Protein AF-A0A8T3U6Z7-F1 (afdb_monomer)

Secondary structure (DSSP, 8-state):
-HHHHHHHHHHHHHHHHHHHHHHHHHHHHHHHHHHHHHHHHHTTHHHHS------TT--HHHHHHHHHHS--EEEEHHHHHHHHHHHTTSS--EEEE-TT--EEEEE-HHHHHHHHHHHTS-HHHHTT--HHHHHHHHHHS-TTSTT--TT-GGGS-SSHHHHHHHHHHHHHHHHHT-EEEETTEEEE-S-GGGTTTGGGS-TT-EEEE---PPPTTS----S-TTTT-

Radius of gyration: 25.6 Å; Cα contacts (8 Å, |Δi|>4): 236; chains: 1; bounding box: 75×53×63 Å

Solvent-accessible surface area (backbone atoms only — not comparable to full-atom values): 13242 Å² total; per-residue (Å²): 120,66,66,65,53,54,50,50,50,53,52,50,50,52,51,51,55,47,53,52,52,54,50,52,49,53,50,50,52,50,51,50,51,53,49,50,53,50,48,38,50,72,75,44,44,54,69,74,66,57,64,86,78,78,58,95,84,61,54,69,70,57,52,52,50,52,42,66,66,48,54,78,40,81,41,40,51,73,64,47,53,62,52,60,69,37,41,72,79,40,102,48,72,49,78,42,60,50,99,85,67,46,81,48,45,78,46,40,78,66,62,36,39,50,42,19,53,62,64,70,52,55,78,81,54,61,80,68,55,52,75,65,55,48,48,49,43,63,57,30,55,34,85,78,38,39,51,35,48,67,45,24,38,32,56,65,47,90,48,71,69,55,22,45,51,37,41,48,48,51,46,55,27,38,58,67,25,42,64,50,69,36,84,88,38,75,42,59,15,64,45,53,70,36,46,8,40,65,38,74,53,60,72,84,42,74,42,76,45,76,73,76,82,80,43,95,83,80,48,87,62,76,92,54,100,61,85,83,115

Mean predicted aligned error: 15.1 Å

Sequence (229 aa):
MDQNITDAMNILFGIMVFIIAVSLTMYLFTTLSNTSNSIFETIGMAKYTQNVSLNADDNEDKIDDAIKRFDNRTVTKSTIIPMLHRYYKENFTVKIYDKNKNLKQVFDLGLEGEVSRISGLLPSALNKLTEYEKAVKNTFGKSGDDLYLFTAPWRAAGLKVEKDEFTKQRVEMYINGFKSAINGIEVDYTDPNKGGWFSKLPENTKFIETVVKYQASGDVRLNTEEEYR

pLDDT: mean 75.03, std 17.05, range [33.44, 92.75]

Nearest PDB structures (foldseek):
  1egw-assembly1_B  TM=3.210E-01  e=6.704E+00  Homo sapiens

Structure (mmCIF, N/CA/C/O backbone):
data_AF-A0A8T3U6Z7-F1
#
_entry.id   AF-A0A8T3U6Z7-F1
#
loop_
_atom_site.group_PDB
_atom_site.id
_atom_site.type_symbol
_atom_site.label_atom_id
_atom_site.label_alt_id
_atom_site.label_comp_id
_atom_site.label_asym_id
_atom_site.label_entity_id
_atom_site.label_seq_id
_atom_site.pdbx_PDB_ins_code
_atom_site.Cartn_x
_atom_site.Cartn_y
_atom_site.Cartn_z
_atom_site.occupancy
_atom_site.B_iso_or_equiv
_atom_site.auth_seq_id
_atom_site.auth_comp_id
_atom_site.auth_asym_id
_atom_site.auth_atom_id
_atom_site.pdbx_PDB_model_num
ATOM 1 N N . MET A 1 1 ? 52.847 35.502 -40.025 1.00 54.81 1 MET A N 1
ATOM 2 C CA . MET A 1 1 ? 51.472 35.137 -40.438 1.00 54.81 1 MET A CA 1
ATOM 3 C C . MET A 1 1 ? 51.187 33.645 -40.250 1.00 54.81 1 MET A C 1
ATOM 5 O O . MET A 1 1 ? 50.030 33.313 -40.046 1.00 54.81 1 MET A O 1
ATOM 9 N N . ASP A 1 2 ? 52.201 32.772 -40.219 1.00 56.75 2 ASP A N 1
ATOM 10 C CA . ASP A 1 2 ? 52.017 31.305 -40.187 1.00 56.75 2 ASP A CA 1
ATOM 11 C C . ASP A 1 2 ? 51.576 30.713 -38.837 1.00 56.75 2 ASP A C 1
ATOM 13 O O . ASP A 1 2 ? 50.936 29.661 -38.792 1.00 56.75 2 ASP A O 1
ATOM 17 N N . GLN A 1 3 ? 51.861 31.402 -37.729 1.00 57.62 3 GLN A N 1
ATOM 18 C CA . GLN A 1 3 ? 51.510 30.937 -36.381 1.00 57.62 3 GLN A CA 1
ATOM 19 C C . GLN A 1 3 ? 49.986 30.933 -36.161 1.00 57.62 3 GLN A C 1
ATOM 21 O O . GLN A 1 3 ? 49.428 29.943 -35.705 1.00 57.62 3 GLN A O 1
ATOM 26 N N . ASN A 1 4 ? 49.292 31.969 -36.649 1.00 66.88 4 ASN A N 1
ATOM 27 C CA . ASN A 1 4 ? 47.830 32.064 -36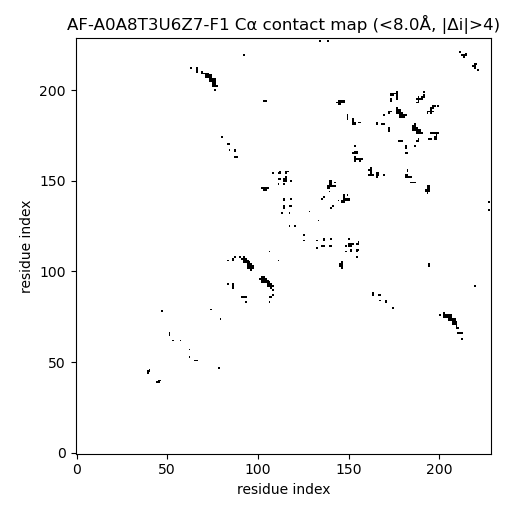.581 1.00 66.88 4 ASN A CA 1
ATOM 28 C C . ASN A 1 4 ? 47.121 31.020 -37.460 1.00 66.88 4 ASN A C 1
ATOM 30 O O . ASN A 1 4 ? 46.020 30.591 -37.128 1.00 66.88 4 ASN A O 1
ATOM 34 N N . ILE A 1 5 ? 47.733 30.613 -38.578 1.00 70.06 5 ILE A N 1
ATOM 35 C CA . ILE A 1 5 ? 47.177 29.584 -39.472 1.00 70.06 5 ILE A CA 1
ATOM 36 C C . ILE A 1 5 ? 47.338 28.200 -38.836 1.00 70.06 5 ILE A C 1
ATOM 38 O O . ILE A 1 5 ? 46.395 27.413 -38.831 1.00 70.06 5 ILE A O 1
ATOM 42 N N . THR A 1 6 ? 48.500 27.927 -38.241 1.00 72.56 6 THR A N 1
ATOM 43 C CA . THR A 1 6 ? 48.777 26.654 -37.559 1.00 72.56 6 THR A CA 1
ATOM 44 C C . THR A 1 6 ? 47.904 26.485 -36.310 1.00 72.56 6 THR A C 1
ATOM 46 O O . THR A 1 6 ? 47.321 25.420 -36.105 1.00 72.56 6 THR A O 1
ATOM 49 N N . ASP A 1 7 ? 47.718 27.547 -35.522 1.00 71.06 7 ASP A N 1
ATOM 50 C CA . ASP A 1 7 ? 46.827 27.530 -34.356 1.00 71.06 7 ASP A CA 1
ATOM 51 C C . ASP A 1 7 ? 45.354 27.379 -34.761 1.00 71.06 7 ASP A C 1
ATOM 53 O O . ASP A 1 7 ? 44.625 26.582 -34.165 1.00 71.06 7 ASP A O 1
ATOM 57 N N . ALA A 1 8 ? 44.918 28.054 -35.831 1.00 75.75 8 ALA A N 1
ATOM 58 C CA . ALA A 1 8 ? 43.576 27.872 -36.381 1.00 75.75 8 ALA A CA 1
ATOM 59 C C . ALA A 1 8 ? 43.340 26.436 -36.884 1.00 75.75 8 ALA A C 1
ATOM 61 O O . ALA A 1 8 ? 42.261 25.884 -36.669 1.00 75.75 8 ALA A O 1
ATOM 62 N N . MET A 1 9 ? 44.343 25.800 -37.499 1.00 75.31 9 MET A N 1
ATOM 63 C CA . MET A 1 9 ? 44.265 24.399 -37.930 1.00 75.31 9 MET A CA 1
ATOM 64 C C . MET A 1 9 ? 44.173 23.424 -36.749 1.00 75.31 9 MET A C 1
ATOM 66 O O . MET A 1 9 ? 43.388 22.477 -36.808 1.00 75.31 9 MET A O 1
ATOM 70 N N . ASN A 1 10 ? 44.906 23.669 -35.660 1.00 79.94 10 ASN A N 1
ATOM 71 C CA . ASN A 1 10 ? 44.841 22.841 -34.451 1.00 79.94 10 ASN A CA 1
ATOM 72 C C . ASN A 1 10 ? 43.485 22.963 -33.739 1.00 79.94 10 ASN A C 1
ATOM 74 O O . ASN A 1 10 ? 42.917 21.957 -33.307 1.00 79.94 10 ASN A O 1
ATOM 78 N N . ILE A 1 11 ? 42.927 24.175 -33.671 1.00 81.38 11 ILE A N 1
ATOM 79 C CA . ILE A 1 11 ? 41.584 24.413 -33.124 1.00 81.38 11 ILE A CA 1
ATOM 80 C C . ILE A 1 11 ? 40.521 23.742 -34.004 1.00 81.38 11 ILE A C 1
ATOM 82 O O . ILE A 1 11 ? 39.637 23.060 -33.485 1.00 81.38 11 ILE A O 1
ATOM 86 N N . LEU A 1 12 ? 40.624 23.867 -35.332 1.00 80.94 12 LEU A N 1
ATOM 87 C CA . LEU A 1 12 ? 39.700 23.235 -36.277 1.00 80.94 12 LEU A CA 1
ATOM 88 C C . LEU A 1 12 ? 39.727 21.704 -36.170 1.00 80.94 12 LEU A C 1
ATOM 90 O O . LEU A 1 12 ? 38.673 21.066 -36.162 1.00 80.94 12 LEU A O 1
ATOM 94 N N . PHE A 1 13 ? 40.917 21.113 -36.045 1.00 83.31 13 PHE A N 1
ATOM 95 C CA . PHE A 1 13 ? 41.071 19.678 -35.825 1.00 83.31 13 PHE A CA 1
ATOM 96 C C . PHE A 1 13 ? 40.424 19.240 -34.504 1.00 83.31 13 PHE A C 1
ATOM 98 O O . PHE A 1 13 ? 39.662 18.273 -34.487 1.00 83.31 13 PHE A O 1
ATOM 105 N N . GLY A 1 14 ? 40.640 19.991 -33.420 1.00 81.94 14 GLY A N 1
ATOM 106 C CA . GLY A 1 14 ? 39.993 19.743 -32.129 1.00 81.94 14 GLY A CA 1
ATOM 107 C C . GLY A 1 14 ? 38.464 19.787 -32.207 1.00 81.94 14 GLY A C 1
ATOM 108 O O . GLY A 1 14 ? 37.795 18.905 -31.668 1.00 81.94 14 GLY A O 1
ATOM 109 N N . ILE A 1 15 ? 37.904 20.754 -32.940 1.00 85.12 15 ILE A N 1
ATOM 110 C CA . ILE A 1 15 ? 36.454 20.870 -33.158 1.00 85.12 15 ILE A CA 1
ATOM 111 C C . ILE A 1 15 ? 35.921 19.683 -33.972 1.00 85.12 15 ILE A C 1
ATOM 113 O O . ILE A 1 15 ? 34.884 19.125 -33.618 1.00 85.12 15 ILE A O 1
ATOM 117 N N . MET A 1 16 ? 36.624 19.243 -35.021 1.00 83.25 16 MET A N 1
ATOM 118 C CA . MET A 1 16 ? 36.194 18.078 -35.805 1.00 83.25 16 MET A CA 1
ATOM 119 C C . MET A 1 16 ? 36.212 16.785 -34.989 1.00 83.25 16 MET A C 1
ATOM 121 O O . MET A 1 16 ? 35.243 16.026 -35.027 1.00 83.25 16 MET A O 1
ATOM 125 N N . VAL A 1 17 ? 37.266 16.549 -34.204 1.00 84.50 17 VAL A N 1
ATOM 126 C CA . VAL A 1 17 ? 37.344 15.383 -33.309 1.00 84.50 17 VAL A CA 1
ATOM 127 C C . VAL A 1 17 ? 36.228 15.428 -32.264 1.00 84.50 17 VAL A C 1
ATOM 129 O O . VAL A 1 17 ? 35.591 14.408 -32.002 1.00 84.50 17 VAL A O 1
ATOM 132 N N . PHE A 1 18 ? 35.929 16.611 -31.723 1.00 85.19 18 PHE A N 1
ATOM 133 C CA . PHE A 1 18 ? 34.827 16.799 -30.783 1.00 85.19 18 PHE A CA 1
ATOM 134 C C . PHE A 1 18 ? 33.465 16.477 -31.413 1.00 85.19 18 PHE A C 1
ATOM 136 O O . PHE A 1 18 ? 32.688 15.722 -30.832 1.00 85.19 18 PHE A O 1
ATOM 143 N N . ILE A 1 19 ? 33.186 16.970 -32.623 1.00 87.75 19 ILE A N 1
ATOM 144 C CA . ILE A 1 19 ? 31.926 16.692 -33.334 1.00 87.75 19 ILE A CA 1
ATOM 145 C C . ILE A 1 19 ? 31.771 15.192 -33.609 1.00 87.75 19 ILE A C 1
ATOM 147 O O . ILE A 1 19 ? 30.689 14.641 -33.400 1.00 87.75 19 ILE A O 1
ATOM 151 N N . ILE A 1 20 ? 32.843 14.513 -34.028 1.00 86.88 20 ILE A N 1
ATOM 152 C CA . ILE A 1 20 ? 32.829 13.064 -34.271 1.00 86.88 20 ILE A CA 1
ATOM 153 C C . ILE A 1 20 ? 32.553 12.304 -32.968 1.00 86.88 20 ILE A C 1
ATOM 155 O O . ILE A 1 20 ? 31.707 11.411 -32.948 1.00 86.88 20 ILE A O 1
ATOM 159 N N . ALA A 1 21 ? 33.204 12.684 -31.866 1.00 81.50 21 ALA A N 1
ATOM 160 C CA . ALA A 1 21 ? 33.005 12.053 -30.563 1.00 81.50 21 ALA A CA 1
ATOM 161 C C . ALA A 1 21 ? 31.577 12.252 -30.023 1.00 81.50 21 ALA A C 1
ATOM 163 O O . ALA A 1 21 ? 30.956 11.297 -29.549 1.00 81.50 21 ALA A O 1
ATOM 164 N N . VAL A 1 22 ? 31.023 13.464 -30.139 1.00 84.81 22 VAL A N 1
ATOM 165 C CA . VAL A 1 22 ? 29.638 13.762 -29.738 1.00 84.81 22 VAL A CA 1
ATOM 166 C C . VAL A 1 22 ? 28.648 12.979 -30.598 1.00 84.81 22 VAL A C 1
ATOM 168 O O . VAL A 1 22 ? 27.720 12.375 -30.063 1.00 84.81 22 VAL A O 1
ATOM 171 N N . SER A 1 23 ? 28.882 12.908 -31.909 1.00 87.69 23 SER A N 1
ATOM 172 C CA . SER A 1 23 ? 28.027 12.161 -32.840 1.00 87.69 23 SER A CA 1
ATOM 173 C C . SER A 1 23 ? 28.038 10.661 -32.541 1.00 87.69 23 SER A C 1
ATOM 175 O O . SER A 1 23 ? 26.981 10.034 -32.482 1.00 87.69 23 SER A O 1
ATOM 177 N N . LEU A 1 24 ? 29.216 10.085 -32.276 1.00 78.88 24 LEU A N 1
ATOM 178 C CA . LEU A 1 24 ? 29.350 8.679 -31.892 1.00 78.88 24 LEU A CA 1
ATOM 179 C C . LEU A 1 24 ? 28.659 8.396 -30.552 1.00 78.88 24 LEU A C 1
ATOM 181 O O . LEU A 1 24 ? 27.983 7.381 -30.407 1.00 78.88 24 LEU A O 1
ATOM 185 N N . THR A 1 25 ? 28.774 9.314 -29.592 1.00 81.38 25 THR A N 1
ATOM 186 C CA . THR A 1 25 ? 28.117 9.190 -28.284 1.00 81.38 25 THR A CA 1
ATOM 187 C C . THR A 1 25 ? 26.597 9.238 -28.419 1.00 81.38 25 THR A C 1
ATOM 189 O O . THR A 1 25 ? 25.908 8.397 -27.845 1.00 81.38 25 THR A O 1
ATOM 192 N N . MET A 1 26 ? 26.057 10.154 -29.231 1.00 79.38 26 MET A N 1
ATOM 193 C CA . MET A 1 26 ? 24.619 10.214 -29.516 1.00 79.38 26 MET A CA 1
ATOM 194 C C . MET A 1 26 ? 24.122 8.966 -30.253 1.00 79.38 26 MET A C 1
ATOM 196 O O . MET A 1 26 ? 23.048 8.453 -29.932 1.00 79.38 26 MET A O 1
ATOM 200 N N . TYR A 1 27 ? 24.904 8.434 -31.194 1.00 85.38 27 TYR A N 1
ATOM 201 C CA . TYR A 1 27 ? 24.581 7.187 -31.888 1.00 85.38 27 TYR A CA 1
ATOM 202 C C . TYR A 1 27 ? 24.539 5.989 -30.928 1.00 85.38 27 TYR A C 1
ATOM 204 O O . TYR A 1 27 ? 23.579 5.213 -30.945 1.00 85.38 27 TYR A O 1
ATOM 212 N N . LEU A 1 28 ? 25.538 5.860 -30.051 1.00 75.81 28 LEU A N 1
ATOM 213 C CA . LEU A 1 28 ? 25.576 4.817 -29.025 1.00 75.81 28 LEU A CA 1
ATOM 214 C C . LEU A 1 28 ? 24.416 4.962 -28.037 1.00 75.81 28 LEU A C 1
ATOM 216 O O . LEU A 1 28 ? 23.776 3.966 -27.717 1.00 75.81 28 LEU A O 1
ATOM 220 N N . PHE A 1 29 ? 24.091 6.184 -27.612 1.00 74.62 29 PHE A N 1
ATOM 221 C CA . PHE A 1 29 ? 22.956 6.448 -26.727 1.00 74.62 29 PHE A CA 1
ATOM 222 C C . PHE A 1 29 ? 21.620 6.075 -27.381 1.00 74.62 29 PHE A C 1
ATOM 224 O O . PHE A 1 29 ? 20.786 5.420 -26.761 1.00 74.62 29 PHE A O 1
ATOM 231 N N . THR A 1 30 ? 21.441 6.417 -28.659 1.00 76.06 30 THR A N 1
ATOM 232 C CA . THR A 1 30 ? 20.240 6.068 -29.435 1.00 76.06 30 THR A CA 1
ATOM 233 C C . THR A 1 30 ? 20.122 4.555 -29.613 1.00 76.06 30 THR A C 1
ATOM 235 O O . THR A 1 30 ? 19.061 3.980 -29.388 1.00 76.06 30 THR A O 1
ATOM 238 N N . THR A 1 31 ? 21.225 3.883 -29.950 1.00 76.56 31 THR A N 1
ATOM 239 C CA . THR A 1 31 ? 21.264 2.422 -30.114 1.00 76.56 31 THR A CA 1
ATOM 240 C C . THR A 1 31 ? 20.992 1.707 -28.793 1.00 76.56 31 THR A C 1
ATOM 242 O O . THR A 1 31 ? 20.222 0.748 -28.759 1.00 76.56 31 THR A O 1
ATOM 245 N N . LEU A 1 32 ? 21.565 2.194 -27.690 1.00 66.81 32 LEU A N 1
ATOM 246 C CA . LEU A 1 32 ? 21.322 1.676 -26.346 1.00 66.81 32 LEU A CA 1
ATOM 247 C C . LEU A 1 32 ? 19.864 1.885 -25.927 1.00 66.81 32 LEU A C 1
ATOM 249 O O . LEU A 1 32 ? 19.251 0.964 -25.400 1.00 66.81 32 LEU A O 1
ATOM 253 N N . SER A 1 33 ? 19.291 3.058 -26.200 1.00 70.19 33 SER A N 1
ATOM 254 C CA . SER A 1 33 ? 17.884 3.353 -25.916 1.00 70.19 33 SER A CA 1
ATOM 255 C C . SER A 1 33 ? 16.947 2.444 -26.714 1.00 70.19 33 SER A C 1
ATOM 257 O O . SER A 1 33 ? 16.056 1.828 -26.134 1.00 70.19 33 SER A O 1
ATOM 259 N N . ASN A 1 34 ? 17.201 2.260 -28.011 1.00 71.69 34 ASN A N 1
ATOM 260 C CA . ASN A 1 34 ? 16.408 1.375 -28.864 1.00 71.69 34 ASN A CA 1
ATOM 261 C C . ASN A 1 34 ? 16.535 -0.097 -28.451 1.00 71.69 34 ASN A C 1
ATOM 263 O O . ASN A 1 34 ? 15.540 -0.815 -28.408 1.00 71.69 34 ASN A O 1
ATOM 267 N N . THR A 1 35 ? 17.743 -0.541 -28.097 1.00 69.06 35 THR A N 1
ATOM 268 C CA . THR A 1 35 ? 17.986 -1.907 -27.609 1.00 69.06 35 THR A CA 1
ATOM 269 C C . THR A 1 35 ? 17.326 -2.127 -26.253 1.00 69.06 35 THR A C 1
ATOM 271 O O . THR A 1 35 ? 16.693 -3.154 -26.045 1.00 69.06 35 THR A O 1
ATOM 274 N N . SER A 1 36 ? 17.407 -1.147 -25.350 1.00 55.50 36 SER A N 1
ATOM 275 C CA . SER A 1 36 ? 16.700 -1.152 -24.069 1.00 55.50 36 SER A CA 1
ATOM 276 C C . SER A 1 36 ? 15.195 -1.310 -24.292 1.00 55.50 36 SER A C 1
ATOM 278 O O . SER A 1 36 ? 14.596 -2.244 -23.765 1.00 55.50 36 SER A O 1
ATOM 280 N N . ASN A 1 37 ? 14.595 -0.482 -25.153 1.00 57.88 37 ASN A N 1
ATOM 281 C CA . ASN A 1 37 ? 13.170 -0.555 -25.483 1.00 57.88 37 ASN A CA 1
ATOM 282 C C . ASN A 1 37 ? 12.786 -1.906 -26.108 1.00 57.88 37 ASN A C 1
ATOM 284 O O . ASN A 1 37 ? 11.797 -2.507 -25.701 1.00 57.88 37 ASN A O 1
ATOM 288 N N . SER A 1 38 ? 13.604 -2.436 -27.021 1.00 59.31 38 SER A N 1
ATOM 289 C CA . SER A 1 38 ? 13.387 -3.752 -27.633 1.00 59.31 38 SER A CA 1
ATOM 290 C C . SER A 1 38 ? 13.498 -4.898 -26.622 1.00 59.31 38 SER A C 1
ATOM 292 O O . SER A 1 38 ? 12.710 -5.842 -26.667 1.00 59.31 38 SER A O 1
ATOM 294 N N . ILE A 1 39 ? 14.424 -4.816 -25.663 1.00 55.66 39 ILE A N 1
ATOM 295 C CA . ILE A 1 39 ? 14.535 -5.773 -24.557 1.00 55.66 39 ILE A CA 1
ATOM 296 C C . ILE A 1 39 ? 13.299 -5.675 -23.649 1.00 55.66 39 ILE A C 1
ATOM 298 O O . ILE A 1 39 ? 12.744 -6.706 -23.273 1.00 55.66 39 ILE A O 1
ATOM 302 N N . PHE A 1 40 ? 12.805 -4.469 -23.350 1.00 52.56 40 PHE A N 1
ATOM 303 C CA . PHE A 1 40 ? 11.552 -4.275 -22.610 1.00 52.56 40 PHE A CA 1
ATOM 304 C C . PHE A 1 40 ? 10.330 -4.853 -23.348 1.00 52.56 40 PHE A C 1
ATOM 306 O O . PHE A 1 40 ? 9.458 -5.457 -22.718 1.00 52.56 40 PHE A O 1
ATOM 313 N N . GLU A 1 41 ? 10.269 -4.735 -24.672 1.00 53.97 41 GLU A N 1
ATOM 314 C CA . GLU A 1 41 ? 9.225 -5.362 -25.490 1.00 53.97 41 GLU A CA 1
ATOM 315 C C . GLU A 1 41 ? 9.360 -6.894 -25.524 1.00 53.97 41 GLU A C 1
ATOM 317 O O . GLU A 1 41 ? 8.378 -7.606 -25.313 1.00 53.97 41 GLU A O 1
ATOM 322 N N . THR A 1 42 ? 10.580 -7.415 -25.694 1.00 51.91 42 THR A N 1
ATOM 323 C CA . THR A 1 42 ? 10.869 -8.857 -25.834 1.00 51.91 42 THR A CA 1
ATOM 324 C C . THR A 1 42 ? 10.709 -9.627 -24.518 1.00 51.91 42 THR A C 1
ATOM 326 O O . THR A 1 42 ? 10.229 -10.757 -24.520 1.00 51.91 42 THR A O 1
ATOM 329 N N . ILE A 1 43 ? 11.042 -9.018 -23.372 1.00 48.81 43 ILE A N 1
ATOM 330 C CA . ILE A 1 43 ? 10.818 -9.590 -22.027 1.00 48.81 43 ILE A CA 1
ATOM 331 C C . ILE A 1 43 ? 9.321 -9.528 -21.636 1.00 48.81 43 ILE A C 1
ATOM 333 O O . ILE A 1 43 ? 8.911 -10.020 -20.585 1.00 48.81 43 ILE A O 1
ATOM 337 N N . GLY A 1 44 ? 8.460 -8.953 -22.483 1.00 40.69 44 GLY A N 1
ATOM 338 C CA . GLY A 1 44 ? 7.022 -8.840 -22.235 1.00 40.69 44 GLY A CA 1
ATOM 339 C C . GLY A 1 44 ? 6.650 -7.751 -21.225 1.00 40.69 44 GLY A C 1
ATOM 340 O O . GLY A 1 44 ? 5.468 -7.588 -20.926 1.00 40.69 44 GLY A O 1
ATOM 341 N N . MET A 1 45 ? 7.620 -6.963 -20.738 1.00 42.94 45 MET A N 1
ATOM 342 C CA . MET A 1 45 ? 7.402 -5.811 -19.846 1.00 42.94 45 MET A CA 1
ATOM 343 C C . MET A 1 45 ? 6.457 -4.778 -20.462 1.00 42.94 45 MET A C 1
ATOM 345 O O . MET A 1 45 ? 5.659 -4.213 -19.725 1.00 42.94 45 MET A O 1
ATOM 349 N N . ALA A 1 46 ? 6.444 -4.607 -21.789 1.00 43.31 46 ALA A N 1
ATOM 350 C CA . ALA A 1 46 ? 5.494 -3.722 -22.479 1.00 43.31 46 ALA A CA 1
ATOM 351 C C . ALA A 1 46 ? 4.013 -4.081 -22.228 1.00 43.31 46 ALA A C 1
ATOM 353 O O . ALA A 1 46 ? 3.152 -3.205 -22.201 1.00 43.31 46 ALA A O 1
ATOM 354 N N . LYS A 1 47 ? 3.702 -5.363 -21.982 1.00 43.22 47 LYS A N 1
ATOM 355 C CA . LYS A 1 47 ? 2.349 -5.807 -21.607 1.00 43.22 47 LYS A CA 1
ATOM 356 C C . LYS A 1 47 ? 2.067 -5.580 -20.117 1.00 43.22 47 LYS A C 1
ATOM 358 O O . LYS A 1 47 ? 0.924 -5.369 -19.726 1.00 43.22 47 LYS A O 1
ATOM 363 N N . TYR A 1 48 ? 3.103 -5.598 -19.279 1.00 38.91 48 TYR A N 1
ATOM 364 C CA . TYR A 1 48 ? 3.011 -5.365 -17.833 1.00 38.91 48 TYR A CA 1
ATOM 365 C C . TYR A 1 48 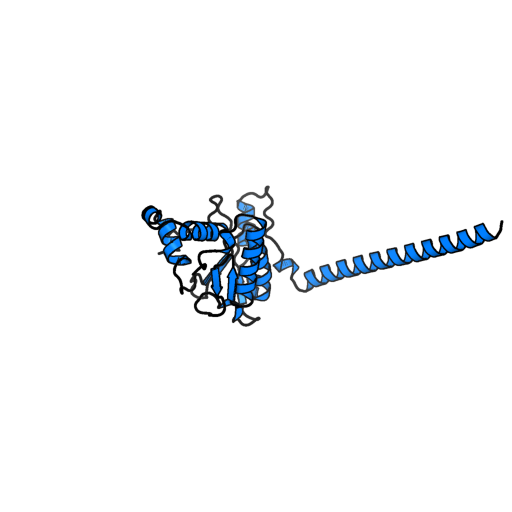? 3.000 -3.874 -17.459 1.00 38.91 48 TYR A C 1
ATOM 367 O O . TYR A 1 48 ? 2.482 -3.518 -16.405 1.00 38.91 48 TYR A O 1
ATOM 375 N N . THR A 1 49 ? 3.507 -3.001 -18.334 1.00 39.50 49 THR A N 1
ATOM 376 C CA . THR A 1 49 ? 3.414 -1.535 -18.235 1.00 39.50 49 THR A CA 1
ATOM 377 C C . THR A 1 49 ? 2.272 -0.947 -19.057 1.00 39.50 49 THR A C 1
ATOM 379 O O . THR A 1 49 ? 2.098 0.272 -19.046 1.00 39.50 49 THR A O 1
ATOM 382 N N . GLN A 1 50 ? 1.486 -1.782 -19.753 1.00 40.47 50 GLN A N 1
ATOM 383 C CA . GLN A 1 50 ? 0.267 -1.347 -20.424 1.00 40.47 50 GLN A CA 1
ATOM 384 C C . GLN A 1 50 ? -0.705 -0.822 -19.369 1.00 40.47 50 GLN A C 1
ATOM 386 O O . GLN A 1 50 ? -1.446 -1.562 -18.724 1.00 40.47 50 GLN A O 1
ATOM 391 N N . ASN A 1 51 ? -0.665 0.490 -19.189 1.00 40.50 51 ASN A N 1
ATOM 392 C CA . ASN A 1 51 ? -1.734 1.224 -18.557 1.00 40.50 51 ASN A CA 1
ATOM 393 C C . ASN A 1 51 ? -2.980 0.958 -19.387 1.00 40.50 51 ASN A C 1
ATOM 395 O O . ASN A 1 51 ? -2.927 1.046 -20.615 1.00 40.50 51 ASN A O 1
ATOM 399 N N . VAL A 1 52 ? -4.098 0.657 -18.733 1.00 45.34 52 VAL A N 1
ATOM 400 C CA . VAL A 1 52 ? -5.391 0.886 -19.370 1.00 45.34 52 VAL A CA 1
ATOM 401 C C . VAL A 1 52 ? -5.443 2.392 -19.620 1.00 45.34 52 VAL A C 1
ATOM 403 O O . VAL A 1 52 ? -5.702 3.176 -18.710 1.00 45.34 52 VAL A O 1
ATOM 406 N N . SER A 1 53 ? -5.058 2.818 -20.822 1.00 39.25 53 SER A N 1
ATOM 407 C CA . SER A 1 53 ? -5.148 4.209 -21.238 1.00 39.25 53 SER A CA 1
ATOM 408 C C . SER A 1 53 ? -6.625 4.512 -21.434 1.00 39.25 53 SER A C 1
ATOM 410 O O . SER A 1 53 ? -7.198 4.189 -22.472 1.00 39.25 53 SER A O 1
ATOM 412 N N . LEU A 1 54 ? -7.247 5.071 -20.401 1.00 45.25 54 LEU A N 1
ATOM 413 C CA . LEU A 1 54 ? -8.578 5.650 -20.481 1.00 45.25 54 LEU A CA 1
ATOM 414 C C . LEU A 1 54 ? -8.425 6.994 -21.200 1.00 45.25 54 LEU A C 1
ATOM 416 O O . LEU A 1 54 ? -8.045 7.988 -20.582 1.00 45.25 54 LEU A O 1
ATOM 420 N N . ASN A 1 55 ? -8.633 7.022 -22.517 1.00 39.12 55 ASN A N 1
ATOM 421 C CA . ASN A 1 55 ? -8.753 8.294 -23.221 1.00 39.12 55 ASN A CA 1
ATOM 422 C C . ASN A 1 55 ? -10.095 8.924 -22.834 1.00 39.12 55 ASN A C 1
ATOM 424 O O . ASN A 1 55 ? -11.113 8.238 -22.774 1.00 39.12 55 ASN A O 1
ATOM 428 N N . ALA A 1 56 ? -10.099 10.233 -22.579 1.00 45.00 56 ALA A N 1
ATOM 429 C CA . ALA A 1 56 ? -11.277 10.971 -22.113 1.00 45.00 56 ALA A CA 1
ATOM 430 C C . ALA A 1 56 ? -12.461 10.988 -23.111 1.00 45.00 56 ALA A C 1
ATOM 432 O O . ALA A 1 56 ? -13.548 11.420 -22.740 1.00 45.00 56 ALA A O 1
ATOM 433 N N . ASP A 1 57 ? -12.256 10.492 -24.337 1.00 46.69 57 ASP A N 1
ATOM 434 C CA . ASP A 1 57 ? -13.249 10.427 -25.419 1.00 46.69 57 ASP A CA 1
ATOM 435 C C . ASP A 1 57 ? -13.863 9.025 -25.626 1.00 46.69 57 ASP A C 1
ATOM 437 O O . ASP A 1 57 ? -14.680 8.828 -26.532 1.00 46.69 57 ASP A O 1
ATOM 441 N N . ASP A 1 58 ? -13.481 8.019 -24.833 1.00 47.62 58 ASP A N 1
ATOM 442 C CA . ASP A 1 58 ? -14.015 6.666 -24.998 1.00 47.62 58 ASP A CA 1
ATOM 443 C C . ASP A 1 58 ? -15.364 6.500 -24.279 1.00 47.62 58 ASP A C 1
ATOM 445 O O . ASP A 1 58 ? -15.457 6.574 -23.055 1.00 47.62 58 ASP A O 1
ATOM 449 N N . ASN A 1 59 ? -16.421 6.241 -25.065 1.00 54.69 59 ASN A N 1
ATOM 450 C CA . ASN A 1 59 ? -17.742 5.836 -24.571 1.00 54.69 59 ASN A CA 1
ATOM 451 C C . ASN A 1 59 ? -17.617 4.740 -23.498 1.00 54.69 59 ASN A C 1
ATOM 453 O O . ASN A 1 59 ? -16.822 3.810 -23.642 1.00 54.69 59 ASN A O 1
ATOM 457 N N . GLU A 1 60 ? -18.466 4.813 -22.471 1.00 51.44 60 GLU A N 1
ATOM 458 C CA . GLU A 1 60 ? -18.535 3.872 -21.345 1.00 51.44 60 GLU A CA 1
ATOM 459 C C . GLU A 1 60 ? -18.520 2.394 -21.785 1.00 51.44 60 GLU A C 1
ATOM 461 O O . GLU A 1 60 ? -17.786 1.593 -21.205 1.00 51.44 60 GLU A O 1
ATOM 466 N N . ASP A 1 61 ? -19.186 2.070 -22.896 1.00 53.78 61 ASP A N 1
ATOM 467 C CA . ASP A 1 61 ? -19.215 0.727 -23.488 1.00 53.78 61 ASP A CA 1
ATOM 468 C C . ASP A 1 61 ? -17.845 0.228 -23.985 1.00 53.78 61 ASP A C 1
ATOM 470 O O . ASP A 1 61 ? -17.552 -0.962 -23.901 1.00 53.78 61 ASP A O 1
ATOM 474 N N . LYS A 1 62 ? -16.973 1.115 -24.489 1.00 52.69 62 LYS A N 1
ATOM 475 C CA . LYS A 1 62 ? -15.614 0.756 -24.943 1.00 52.69 62 LYS A CA 1
ATOM 476 C C . LYS A 1 62 ? -14.662 0.536 -23.772 1.00 52.69 62 LYS A C 1
ATOM 478 O O . LYS A 1 62 ? -13.769 -0.303 -23.872 1.00 52.69 62 LYS A O 1
ATOM 483 N N . ILE A 1 63 ? -14.859 1.272 -22.678 1.00 53.41 63 ILE A N 1
ATOM 484 C CA . ILE A 1 63 ? -14.117 1.089 -21.426 1.00 53.41 63 ILE A CA 1
ATOM 485 C C . ILE A 1 63 ? -14.492 -0.257 -20.805 1.00 53.41 63 ILE A C 1
ATOM 487 O O . ILE A 1 63 ? -13.606 -1.017 -20.424 1.00 53.41 63 ILE A O 1
ATOM 491 N N . ASP A 1 64 ? -15.780 -0.593 -20.778 1.00 53.28 64 ASP A N 1
ATOM 492 C CA . ASP A 1 64 ? -16.254 -1.883 -20.281 1.00 53.28 64 ASP A CA 1
ATOM 493 C C . ASP A 1 64 ? -15.746 -3.045 -21.139 1.00 53.28 64 ASP A C 1
ATOM 495 O O . ASP A 1 64 ? -15.335 -4.070 -20.598 1.00 53.28 64 ASP A O 1
ATOM 499 N N . ASP A 1 65 ? -15.694 -2.886 -22.463 1.00 52.69 65 ASP A N 1
ATOM 500 C CA . ASP A 1 65 ? -15.106 -3.883 -23.359 1.00 52.69 65 ASP A CA 1
ATOM 501 C C . ASP A 1 65 ? -13.582 -3.996 -23.188 1.00 52.69 65 ASP A C 1
ATOM 503 O O . ASP A 1 65 ? -13.046 -5.101 -23.222 1.00 52.69 65 ASP A O 1
ATOM 507 N N . ALA A 1 66 ? -12.865 -2.891 -22.964 1.00 52.53 66 ALA A N 1
ATOM 508 C CA . ALA A 1 66 ? -11.423 -2.899 -22.703 1.00 52.53 66 ALA A CA 1
ATOM 509 C C . ALA A 1 66 ? -11.077 -3.515 -21.337 1.00 52.53 66 ALA A C 1
ATOM 511 O O . ALA A 1 66 ? -10.097 -4.250 -21.238 1.00 52.53 66 ALA A O 1
ATOM 512 N N . ILE A 1 67 ? -11.897 -3.278 -20.309 1.00 55.22 67 ILE A N 1
ATOM 513 C CA . ILE A 1 67 ? -11.768 -3.879 -18.974 1.00 55.22 67 ILE A CA 1
ATOM 514 C C . ILE A 1 67 ? -12.139 -5.365 -19.012 1.00 55.22 67 ILE A C 1
ATOM 516 O O . ILE A 1 67 ? -11.407 -6.179 -18.463 1.00 55.22 67 ILE A O 1
ATOM 520 N N . LYS A 1 68 ? -13.204 -5.753 -19.729 1.00 54.00 68 LYS A N 1
ATOM 521 C CA . LYS A 1 68 ? -13.553 -7.169 -19.964 1.00 54.00 68 LYS A CA 1
ATOM 522 C C . LYS A 1 68 ? -12.486 -7.908 -20.776 1.00 54.00 68 LYS A C 1
ATOM 524 O O . LYS A 1 68 ? -12.293 -9.101 -20.572 1.00 54.00 68 LYS A O 1
ATOM 529 N N . ARG A 1 69 ? -11.803 -7.217 -21.700 1.00 50.66 69 ARG A N 1
ATOM 530 C CA . ARG A 1 69 ? -10.658 -7.746 -22.468 1.00 50.66 69 ARG A CA 1
ATOM 531 C C . ARG A 1 69 ? -9.343 -7.721 -21.686 1.00 50.66 69 ARG A C 1
ATOM 533 O O . ARG A 1 69 ? -8.413 -8.425 -22.081 1.00 50.66 69 ARG A O 1
ATOM 540 N N . PHE A 1 70 ? -9.251 -6.953 -20.597 1.00 53.41 70 PHE A N 1
ATOM 541 C CA . PHE A 1 70 ? -8.216 -7.117 -19.578 1.00 53.41 70 PHE A CA 1
ATOM 542 C C . PHE A 1 70 ? -8.547 -8.373 -18.772 1.00 53.41 70 PHE A C 1
ATOM 544 O O . PHE A 1 70 ? -9.110 -8.350 -17.683 1.00 53.41 70 PHE A O 1
ATOM 551 N N . ASP A 1 71 ? -8.235 -9.493 -19.412 1.00 51.44 71 ASP A N 1
ATOM 552 C CA . ASP A 1 71 ? -8.414 -10.840 -18.908 1.00 51.44 71 ASP A CA 1
ATOM 553 C C . ASP A 1 71 ? -7.739 -11.008 -17.536 1.00 51.44 71 ASP A C 1
ATOM 555 O O . ASP A 1 71 ? -6.750 -10.329 -17.236 1.00 51.44 71 ASP A O 1
ATOM 559 N N . ASN A 1 72 ? -8.254 -11.939 -16.728 1.00 59.97 72 ASN A N 1
ATOM 560 C CA . ASN A 1 72 ? -7.679 -12.353 -15.447 1.00 59.97 72 ASN A CA 1
ATOM 561 C C . ASN A 1 72 ? -6.265 -12.893 -15.683 1.00 59.97 72 ASN A C 1
ATOM 563 O O . ASN A 1 72 ? -6.051 -14.095 -15.869 1.00 59.97 72 ASN A O 1
ATOM 567 N N . ARG A 1 73 ? -5.274 -12.003 -15.721 1.00 67.94 73 ARG A N 1
ATOM 568 C CA . ARG A 1 73 ? -3.918 -12.377 -16.105 1.00 67.94 73 ARG A CA 1
ATOM 569 C C . ARG A 1 73 ? -3.155 -12.862 -14.890 1.00 67.94 73 ARG A C 1
ATOM 571 O O . ARG A 1 73 ? -3.222 -12.298 -13.800 1.00 67.94 73 ARG A O 1
ATOM 578 N N . THR A 1 74 ? -2.406 -13.937 -15.096 1.00 76.88 74 THR A N 1
ATOM 579 C CA . THR A 1 74 ? -1.505 -14.454 -14.072 1.00 76.88 74 THR A CA 1
ATOM 580 C C . THR A 1 74 ? -0.237 -13.606 -14.051 1.00 76.88 74 THR A C 1
ATOM 582 O O . THR A 1 74 ? 0.507 -13.596 -15.030 1.00 76.88 74 THR A O 1
ATOM 585 N N . VAL A 1 75 ? 0.019 -12.922 -12.940 1.00 81.06 75 VAL A N 1
ATOM 586 C CA . VAL A 1 75 ? 1.211 -12.089 -12.720 1.00 81.06 75 VAL A CA 1
ATOM 587 C C . VAL A 1 75 ? 2.076 -12.645 -11.597 1.00 81.06 75 VAL A C 1
ATOM 589 O O . VAL A 1 75 ? 1.607 -13.420 -10.765 1.00 81.06 75 VAL A O 1
ATOM 592 N N . THR A 1 76 ? 3.352 -12.275 -11.564 1.00 84.81 76 THR A N 1
ATOM 593 C CA . THR A 1 76 ? 4.282 -12.671 -10.497 1.00 84.81 76 THR A CA 1
ATOM 594 C C . THR A 1 76 ? 4.462 -11.557 -9.472 1.00 84.81 76 THR A C 1
ATOM 596 O O . THR A 1 76 ? 4.135 -10.397 -9.727 1.00 84.81 76 THR A O 1
ATOM 599 N N . LYS A 1 77 ? 5.043 -11.889 -8.313 1.00 82.12 77 LYS A N 1
ATOM 600 C CA . LYS A 1 77 ? 5.424 -10.916 -7.271 1.00 82.12 77 LYS A CA 1
ATOM 601 C C . LYS A 1 77 ? 6.211 -9.720 -7.836 1.00 82.12 77 LYS A C 1
ATOM 603 O O . LYS A 1 77 ? 5.910 -8.574 -7.511 1.00 82.12 77 LYS A O 1
ATOM 608 N N . SER A 1 78 ? 7.154 -9.981 -8.742 1.00 79.12 78 SER A N 1
ATOM 609 C CA . SER A 1 78 ? 7.961 -8.960 -9.426 1.00 79.12 78 SER A CA 1
ATOM 610 C C . SER A 1 78 ? 7.147 -7.986 -10.287 1.00 79.12 78 SER A C 1
ATOM 612 O O . SER A 1 78 ? 7.533 -6.829 -10.418 1.00 79.12 78 SER A O 1
ATOM 614 N N . THR A 1 79 ? 6.013 -8.418 -10.840 1.00 80.94 79 THR A N 1
ATOM 615 C CA . THR A 1 79 ? 5.102 -7.572 -11.627 1.00 80.94 79 THR A CA 1
ATOM 616 C C . THR A 1 79 ? 4.261 -6.656 -10.735 1.00 80.94 79 THR A C 1
ATOM 618 O O . THR A 1 79 ? 3.906 -5.555 -11.145 1.00 80.94 79 THR A O 1
ATOM 621 N N . ILE A 1 80 ? 3.971 -7.074 -9.498 1.00 84.56 80 ILE A N 1
ATOM 622 C CA . ILE A 1 80 ? 3.173 -6.290 -8.541 1.00 84.56 80 ILE A CA 1
ATOM 623 C C . ILE A 1 80 ? 3.984 -5.146 -7.929 1.00 84.56 80 ILE A C 1
ATOM 625 O O . ILE A 1 80 ? 3.441 -4.068 -7.700 1.00 84.56 80 ILE A O 1
ATOM 629 N N . ILE A 1 81 ? 5.285 -5.342 -7.698 1.00 86.38 81 ILE A N 1
ATOM 630 C CA . ILE A 1 81 ? 6.162 -4.337 -7.072 1.00 86.38 81 ILE A CA 1
ATOM 631 C C . ILE A 1 81 ? 6.104 -2.969 -7.788 1.00 86.38 81 ILE A C 1
ATOM 633 O O . ILE A 1 81 ? 5.837 -1.969 -7.115 1.00 86.38 81 ILE A O 1
ATOM 637 N N . PRO A 1 82 ? 6.272 -2.873 -9.124 1.00 84.81 82 PRO A N 1
ATOM 638 C CA . PRO A 1 82 ? 6.119 -1.606 -9.837 1.00 84.81 82 PRO A CA 1
ATOM 639 C C . PRO A 1 82 ? 4.735 -0.969 -9.671 1.00 84.81 82 PRO A C 1
ATOM 641 O O . PRO A 1 82 ? 4.647 0.253 -9.583 1.00 84.81 82 PRO A O 1
ATOM 644 N N . MET A 1 83 ? 3.661 -1.763 -9.585 1.00 83.75 83 MET A N 1
ATOM 645 C CA . MET A 1 83 ? 2.310 -1.240 -9.348 1.00 83.75 83 MET A CA 1
ATOM 646 C C . MET A 1 83 ? 2.184 -0.627 -7.953 1.00 83.75 83 MET A C 1
ATOM 648 O O . MET A 1 83 ? 1.658 0.475 -7.807 1.00 83.75 83 MET A O 1
ATOM 652 N N . LEU A 1 84 ? 2.751 -1.269 -6.931 1.00 87.69 84 LEU A N 1
ATOM 653 C CA . LEU A 1 84 ? 2.797 -0.692 -5.587 1.00 87.69 84 LEU A CA 1
ATOM 654 C C . LEU A 1 84 ? 3.615 0.610 -5.548 1.00 87.69 84 LEU A C 1
ATOM 656 O O . LEU A 1 84 ? 3.279 1.540 -4.825 1.00 87.69 84 LEU A O 1
ATOM 660 N N . HIS A 1 85 ? 4.660 0.744 -6.361 1.00 84.75 85 HIS A N 1
ATOM 661 C CA . HIS A 1 85 ? 5.377 2.019 -6.475 1.00 84.75 85 HIS A CA 1
ATOM 662 C C . HIS A 1 85 ? 4.619 3.097 -7.258 1.00 84.75 85 HIS A C 1
ATOM 664 O O . HIS A 1 85 ? 5.003 4.264 -7.213 1.00 84.75 85 HIS A O 1
ATOM 670 N N . ARG A 1 86 ? 3.559 2.745 -7.982 1.00 84.25 86 ARG A N 1
ATOM 671 C CA . ARG A 1 86 ? 2.761 3.714 -8.732 1.00 84.25 86 ARG A CA 1
ATOM 672 C C . ARG A 1 86 ? 1.561 4.229 -7.943 1.00 84.25 86 ARG A C 1
ATOM 674 O O . ARG A 1 86 ? 1.258 5.405 -8.108 1.00 84.25 86 ARG A O 1
ATOM 681 N N . TYR A 1 87 ? 0.955 3.449 -7.033 1.00 84.56 87 TYR A N 1
ATOM 682 C CA . TYR A 1 87 ? -0.279 3.881 -6.334 1.00 84.56 87 TYR A CA 1
ATOM 683 C C . TYR A 1 87 ? -0.115 5.184 -5.544 1.00 84.56 87 TYR A C 1
ATOM 685 O O . TYR A 1 87 ? -1.067 5.930 -5.355 1.00 84.56 87 TYR A O 1
ATOM 693 N N . TYR A 1 88 ? 1.089 5.473 -5.040 1.00 78.44 88 TYR A N 1
ATOM 694 C CA . TYR A 1 88 ? 1.298 6.698 -4.270 1.00 78.44 88 TYR A CA 1
ATOM 695 C C . TYR A 1 88 ? 1.455 7.940 -5.159 1.00 78.44 88 TYR A C 1
ATOM 697 O O . TYR A 1 88 ? 1.334 9.060 -4.672 1.00 78.44 88 TYR A O 1
ATOM 705 N N . LYS A 1 89 ? 1.741 7.755 -6.455 1.00 76.25 89 LYS A N 1
ATOM 706 C CA . LYS A 1 89 ? 1.868 8.836 -7.448 1.00 76.25 89 LYS A CA 1
ATOM 707 C C . LYS A 1 89 ? 0.626 8.991 -8.310 1.00 76.25 89 LYS A C 1
ATOM 709 O O . LYS A 1 89 ? 0.326 10.088 -8.772 1.00 76.25 89 LYS A O 1
ATOM 714 N N . GLU A 1 90 ? -0.048 7.885 -8.564 1.00 70.81 90 GLU A N 1
ATOM 715 C CA . GLU A 1 90 ? -1.190 7.782 -9.449 1.00 70.81 90 GLU A CA 1
ATOM 716 C C . GLU A 1 90 ? -2.392 7.386 -8.597 1.00 70.81 90 GLU A C 1
ATOM 718 O O . GLU A 1 90 ? -2.309 6.424 -7.844 1.00 70.81 90 GLU A O 1
ATOM 723 N N . ASN A 1 91 ? -3.494 8.132 -8.689 1.00 68.44 91 ASN A N 1
ATOM 724 C CA . ASN A 1 91 ? -4.681 7.955 -7.845 1.00 68.44 91 ASN A CA 1
ATOM 725 C C . ASN A 1 91 ? -5.463 6.671 -8.192 1.00 68.44 91 ASN A C 1
ATOM 727 O O . ASN A 1 91 ? -6.601 6.738 -8.652 1.00 68.44 91 ASN A O 1
ATOM 731 N N . PHE A 1 92 ? -4.859 5.503 -7.992 1.00 75.19 92 PHE A N 1
ATOM 732 C CA . PHE A 1 92 ? -5.511 4.206 -8.109 1.00 75.19 92 PHE A CA 1
ATOM 733 C C . PHE A 1 92 ? -5.359 3.400 -6.822 1.00 75.19 92 PHE A C 1
ATOM 735 O O . PHE A 1 92 ? -4.437 3.606 -6.032 1.00 75.19 92 PHE A O 1
ATOM 742 N N . THR A 1 93 ? -6.278 2.457 -6.640 1.00 83.25 93 THR A N 1
ATOM 743 C CA . THR A 1 93 ? -6.348 1.603 -5.457 1.00 83.25 93 THR A CA 1
ATOM 744 C C . THR A 1 93 ? -5.856 0.204 -5.791 1.00 83.25 93 THR A C 1
ATOM 746 O O . THR A 1 93 ? -6.234 -0.369 -6.813 1.00 83.25 93 THR A O 1
ATOM 749 N N . VAL A 1 94 ? -5.050 -0.377 -4.903 1.00 85.94 94 VAL A N 1
ATOM 750 C CA . VAL A 1 94 ? -4.640 -1.784 -4.975 1.00 85.94 94 VAL A CA 1
ATOM 751 C C . VAL A 1 94 ? -5.211 -2.525 -3.777 1.00 85.94 94 VAL A C 1
ATOM 753 O O . VAL A 1 94 ? -4.872 -2.228 -2.633 1.00 85.94 94 VAL A O 1
ATOM 756 N N . LYS A 1 95 ? -6.054 -3.525 -4.035 1.00 88.31 95 LYS A N 1
ATOM 757 C CA . LYS A 1 95 ? -6.533 -4.477 -3.028 1.00 88.31 95 LYS A CA 1
ATOM 758 C C . LYS A 1 95 ? -5.910 -5.837 -3.311 1.00 88.31 95 LYS A C 1
ATOM 760 O O . LYS A 1 95 ? -5.943 -6.304 -4.448 1.00 88.31 95 LYS A O 1
ATOM 765 N N . ILE A 1 96 ? -5.332 -6.463 -2.291 1.00 88.69 96 ILE A N 1
ATOM 766 C CA . ILE A 1 96 ? -4.724 -7.787 -2.416 1.00 88.69 96 ILE A CA 1
ATOM 767 C C . ILE A 1 96 ? -5.500 -8.769 -1.553 1.00 88.69 96 ILE A C 1
ATOM 769 O O . ILE A 1 96 ? -5.651 -8.561 -0.348 1.00 88.69 96 ILE A O 1
ATOM 773 N N . TYR A 1 97 ? -5.968 -9.840 -2.185 1.00 87.00 97 TYR A N 1
ATOM 774 C CA . TYR A 1 97 ? -6.785 -10.874 -1.565 1.00 87.00 97 TYR A CA 1
ATOM 775 C C . TYR A 1 97 ? -6.019 -12.196 -1.476 1.00 87.00 97 TYR A C 1
ATOM 777 O O . TYR A 1 97 ? -5.140 -12.480 -2.296 1.00 87.00 97 TYR A O 1
ATOM 785 N N . ASP A 1 98 ? -6.357 -13.016 -0.484 1.00 85.00 98 ASP A N 1
ATOM 786 C CA . ASP A 1 98 ? -5.910 -14.406 -0.428 1.00 85.00 98 ASP A CA 1
ATOM 787 C C . ASP A 1 98 ? -6.737 -15.313 -1.364 1.00 85.00 98 ASP A C 1
ATOM 789 O O . ASP A 1 98 ? -7.673 -14.890 -2.047 1.00 85.00 98 ASP A O 1
ATOM 793 N N . LYS A 1 99 ? -6.406 -16.610 -1.386 1.00 82.94 99 LYS A N 1
ATOM 794 C CA . LYS A 1 99 ? -7.131 -17.618 -2.182 1.00 82.94 99 LYS A CA 1
ATOM 795 C C . LYS A 1 99 ? -8.599 -17.790 -1.768 1.00 82.94 99 LYS A C 1
ATOM 797 O O . LYS A 1 99 ? -9.389 -18.280 -2.568 1.00 82.94 99 LYS A O 1
ATOM 802 N N . ASN A 1 100 ? -8.946 -17.406 -0.543 1.00 83.19 100 ASN A N 1
ATOM 803 C CA . ASN A 1 100 ? -10.292 -17.482 0.017 1.00 83.19 100 ASN A CA 1
ATOM 804 C C . ASN A 1 100 ? -11.078 -16.177 -0.194 1.00 83.19 100 ASN A C 1
ATOM 806 O O . ASN A 1 100 ? -12.196 -16.069 0.297 1.00 83.19 100 ASN A O 1
ATOM 810 N N . LYS A 1 101 ? -10.518 -15.214 -0.943 1.00 80.19 101 LYS A N 1
ATOM 811 C CA . LYS A 1 101 ? -11.066 -13.869 -1.168 1.00 80.19 101 LYS A CA 1
ATOM 812 C C . LYS A 1 101 ? -11.133 -12.996 0.089 1.00 80.19 101 LYS A C 1
ATOM 814 O O . LYS A 1 101 ? -11.831 -11.988 0.082 1.00 80.19 101 LYS A O 1
ATOM 819 N N . ASN A 1 102 ? -10.376 -13.317 1.134 1.00 84.31 102 ASN A N 1
ATOM 820 C CA . ASN A 1 102 ? -10.220 -12.405 2.262 1.00 84.31 102 ASN A CA 1
ATOM 821 C C . ASN A 1 102 ? -9.247 -11.295 1.874 1.00 84.31 102 ASN A C 1
ATOM 823 O O . ASN A 1 102 ? -8.181 -11.566 1.307 1.00 84.31 102 ASN A O 1
ATOM 827 N N . LEU A 1 103 ? -9.595 -10.050 2.190 1.00 86.25 103 LEU A N 1
ATOM 828 C CA . LEU A 1 103 ? -8.694 -8.919 2.010 1.00 86.25 103 LEU A CA 1
ATOM 829 C C . LEU A 1 103 ? -7.476 -9.106 2.926 1.00 86.25 103 LEU A C 1
ATOM 831 O O . LEU A 1 103 ? -7.625 -9.336 4.121 1.00 86.25 103 LEU A O 1
ATOM 835 N N . LYS A 1 104 ? -6.268 -9.012 2.364 1.0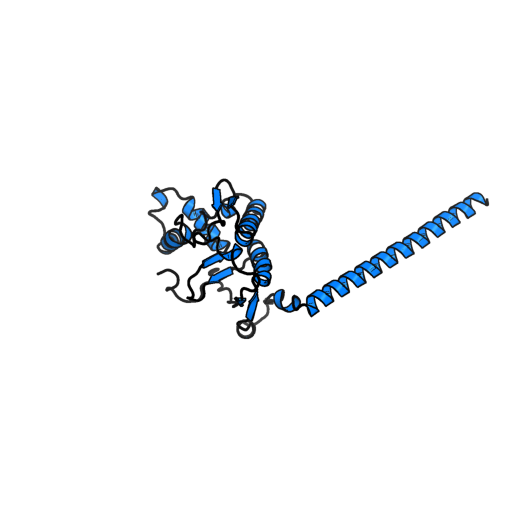0 88.62 104 LYS A N 1
ATOM 836 C CA . LYS A 1 104 ? -4.998 -9.149 3.098 1.00 88.62 104 LYS A CA 1
ATOM 837 C C . LYS A 1 104 ? -4.196 -7.862 3.175 1.00 88.62 104 LYS A C 1
ATOM 839 O O . LYS A 1 104 ? -3.350 -7.740 4.054 1.00 88.62 104 LYS A O 1
ATOM 844 N N . GLN A 1 105 ? -4.387 -6.953 2.222 1.00 88.50 105 GLN A N 1
ATOM 845 C CA . GLN A 1 105 ? -3.769 -5.631 2.230 1.00 88.50 105 GLN A CA 1
ATOM 846 C C . GLN A 1 105 ? -4.524 -4.693 1.288 1.00 88.50 105 GLN A C 1
ATOM 848 O O . GLN A 1 105 ? -4.945 -5.097 0.203 1.00 88.50 105 GLN A O 1
ATOM 853 N N . VAL A 1 106 ? -4.627 -3.424 1.679 1.00 89.94 106 VAL A N 1
ATOM 854 C CA . VAL A 1 106 ? -5.142 -2.338 0.840 1.00 89.94 106 VAL A CA 1
ATOM 855 C C . VAL A 1 106 ? -4.117 -1.210 0.722 1.00 89.94 106 VAL A C 1
ATOM 857 O O . VAL A 1 106 ? -3.424 -0.882 1.693 1.00 89.94 106 VAL A O 1
ATOM 860 N N . PHE A 1 107 ? -4.017 -0.645 -0.478 1.00 89.12 107 PHE A N 1
ATOM 861 C CA . PHE A 1 107 ? -3.281 0.570 -0.807 1.00 89.12 107 PHE A CA 1
ATOM 862 C C . PHE A 1 107 ? -4.256 1.532 -1.478 1.00 89.12 107 PHE A C 1
ATOM 864 O O . PHE A 1 107 ? -4.603 1.354 -2.643 1.00 89.12 107 PHE A O 1
ATOM 871 N N . ASP A 1 108 ? -4.741 2.497 -0.711 1.00 87.50 108 ASP A N 1
ATOM 872 C CA . ASP A 1 108 ? -5.766 3.451 -1.121 1.00 87.50 108 ASP A CA 1
ATOM 873 C C . ASP A 1 108 ? -5.539 4.767 -0.375 1.00 87.50 108 ASP A C 1
ATOM 875 O O . ASP A 1 108 ? -5.732 4.858 0.839 1.00 87.50 108 ASP A O 1
ATOM 879 N N . LEU A 1 109 ? -5.126 5.804 -1.104 1.00 85.62 109 LEU A N 1
ATOM 880 C CA . LEU A 1 109 ? -4.788 7.100 -0.515 1.00 85.62 109 LEU A CA 1
ATOM 881 C C . LEU A 1 109 ? -5.983 7.795 0.158 1.00 85.62 109 LEU A C 1
ATOM 883 O O . LEU A 1 109 ? -5.768 8.638 1.041 1.00 85.62 109 LEU A O 1
ATOM 887 N N . GLY A 1 110 ? -7.209 7.479 -0.274 1.00 84.69 110 GLY A N 1
ATOM 888 C CA . GLY A 1 110 ? -8.460 7.973 0.291 1.00 84.69 110 GLY A CA 1
ATOM 889 C C . GLY A 1 110 ? -8.750 7.303 1.627 1.00 84.69 110 GLY A C 1
ATOM 890 O O . GLY A 1 110 ? -8.769 7.984 2.654 1.00 84.69 110 GLY A O 1
ATOM 891 N N . LEU A 1 111 ? -8.855 5.970 1.634 1.00 86.19 111 LEU A N 1
ATOM 892 C CA . LEU A 1 111 ? -9.079 5.179 2.853 1.00 86.19 111 LEU A CA 1
ATOM 893 C C . LEU A 1 111 ? -7.986 5.425 3.901 1.00 86.19 111 LEU A C 1
ATOM 895 O O . LEU A 1 111 ? -8.268 5.597 5.083 1.00 86.19 111 LEU A O 1
ATOM 899 N N . GLU A 1 112 ? -6.722 5.487 3.486 1.00 89.81 112 GLU A N 1
ATOM 900 C CA . GLU A 1 112 ? -5.604 5.778 4.388 1.00 89.81 112 GLU A CA 1
ATOM 901 C C . GLU A 1 112 ? -5.706 7.186 4.981 1.00 89.81 112 GLU A C 1
ATOM 903 O O . GLU A 1 112 ? -5.367 7.404 6.145 1.00 89.81 112 GLU A O 1
ATOM 908 N N . GLY A 1 113 ? -6.195 8.153 4.199 1.00 87.44 113 GLY A N 1
ATOM 909 C CA . GLY A 1 113 ? -6.490 9.498 4.685 1.00 87.44 113 GLY A CA 1
ATOM 910 C C . GLY A 1 113 ? -7.603 9.496 5.733 1.00 87.44 113 GLY A C 1
ATOM 911 O O . GLY A 1 113 ? -7.484 10.171 6.757 1.00 87.44 113 GLY A O 1
ATOM 912 N N . GLU A 1 114 ? -8.652 8.702 5.522 1.00 87.50 114 GLU A N 1
ATOM 913 C CA . GLU A 1 114 ? -9.736 8.529 6.490 1.00 87.50 114 GLU A CA 1
ATOM 914 C C . GLU A 1 114 ? -9.256 7.860 7.774 1.00 87.50 114 GLU A C 1
ATOM 916 O O . GLU A 1 114 ? -9.544 8.364 8.858 1.00 87.50 114 GLU A O 1
ATOM 921 N N . VAL A 1 115 ? -8.474 6.783 7.675 1.00 88.62 115 VAL A N 1
ATOM 922 C CA . VAL A 1 115 ? -7.887 6.104 8.838 1.00 88.62 115 VAL A CA 1
ATOM 923 C C . VAL A 1 115 ? -7.002 7.056 9.632 1.00 88.62 115 VAL A C 1
ATOM 925 O O . VAL A 1 115 ? -7.115 7.106 10.859 1.00 88.62 115 VAL A O 1
ATOM 928 N N . SER A 1 116 ? -6.172 7.848 8.952 1.00 89.75 116 SER A N 1
ATOM 929 C CA . SER A 1 116 ? -5.329 8.860 9.590 1.00 89.75 116 SER A CA 1
ATOM 930 C C . SER A 1 116 ? -6.163 9.910 10.325 1.00 89.75 116 SER A C 1
ATOM 932 O O . SER A 1 116 ? -5.924 10.188 11.502 1.00 89.75 116 SER A O 1
ATOM 934 N N . ARG A 1 117 ? -7.218 10.427 9.680 1.00 89.50 117 ARG A N 1
ATOM 935 C CA . ARG A 1 117 ? -8.140 11.389 10.294 1.00 89.50 117 ARG A CA 1
ATOM 936 C C . ARG A 1 117 ? -8.847 10.797 11.511 1.00 89.50 117 ARG A C 1
ATOM 938 O O . ARG A 1 117 ? -8.851 11.434 12.558 1.00 89.50 117 ARG A O 1
ATOM 945 N N . ILE A 1 118 ? -9.442 9.608 11.384 1.00 87.75 118 ILE A N 1
ATOM 946 C CA . ILE A 1 118 ? -10.214 8.954 12.453 1.00 87.75 118 ILE A CA 1
ATOM 947 C C . ILE A 1 118 ? -9.315 8.638 13.652 1.00 87.75 118 ILE A C 1
ATOM 949 O O . ILE A 1 118 ? -9.721 8.850 14.793 1.00 87.75 118 ILE A O 1
ATOM 953 N N . SER A 1 119 ? -8.088 8.178 13.402 1.00 86.50 119 SER A N 1
ATOM 954 C CA . SER A 1 119 ? -7.116 7.864 14.457 1.00 86.50 119 SER A CA 1
ATOM 955 C C . SER A 1 119 ? -6.645 9.110 15.214 1.00 86.50 119 SER A C 1
ATOM 957 O O . SER A 1 119 ? -6.308 9.013 16.390 1.00 86.50 119 SER A O 1
ATOM 959 N N . GLY A 1 120 ? -6.657 10.281 14.568 1.00 84.81 120 GLY A N 1
ATOM 960 C CA . GLY A 1 120 ? -6.330 11.569 15.184 1.00 84.81 120 GLY A CA 1
ATOM 961 C C . GLY A 1 120 ? -7.486 12.246 15.936 1.00 84.81 120 GLY A C 1
ATOM 962 O O . GLY A 1 120 ? -7.288 13.322 16.500 1.00 84.81 120 GLY A O 1
ATOM 963 N N . LEU A 1 121 ? -8.696 11.670 15.946 1.00 86.50 121 LEU A N 1
ATOM 964 C CA . LEU A 1 121 ? -9.848 12.267 16.629 1.00 86.50 121 LEU A CA 1
ATOM 965 C C . LEU A 1 121 ? -9.756 12.136 18.154 1.00 86.50 121 LEU A C 1
ATOM 967 O O . LEU A 1 121 ? -9.369 11.105 18.703 1.00 86.50 121 LEU A O 1
ATOM 971 N N . LEU A 1 122 ? -10.227 13.171 18.853 1.00 83.25 122 LEU A N 1
ATOM 972 C CA . LEU A 1 122 ? -10.403 13.137 20.304 1.00 83.25 122 LEU A CA 1
ATOM 973 C C . LEU A 1 122 ? -11.476 12.105 20.712 1.00 83.25 122 LEU A C 1
ATOM 975 O O . LEU A 1 122 ? -12.458 11.931 19.983 1.00 83.25 122 LEU A O 1
ATOM 979 N N . PRO A 1 123 ? -11.386 11.497 21.914 1.00 79.75 123 PRO A N 1
ATOM 980 C CA . PRO A 1 123 ? -12.353 10.497 22.378 1.00 79.75 123 PRO A CA 1
ATOM 981 C C . PRO A 1 123 ? -13.817 10.957 22.336 1.00 79.75 123 PRO A C 1
ATOM 983 O O . PRO A 1 123 ? -14.712 10.173 22.034 1.00 79.75 123 PRO A O 1
ATOM 986 N N . SER A 1 124 ? -14.071 12.245 22.579 1.00 79.06 124 SER A N 1
ATOM 987 C CA . SER A 1 124 ? -15.411 12.842 22.518 1.00 79.06 124 SER A CA 1
ATOM 988 C C . SER A 1 124 ? -15.995 12.900 21.100 1.00 79.06 124 SER A C 1
ATOM 990 O O . SER A 1 124 ? -17.215 12.860 20.939 1.00 79.06 124 SER A O 1
ATOM 992 N N . ALA A 1 125 ? -15.146 12.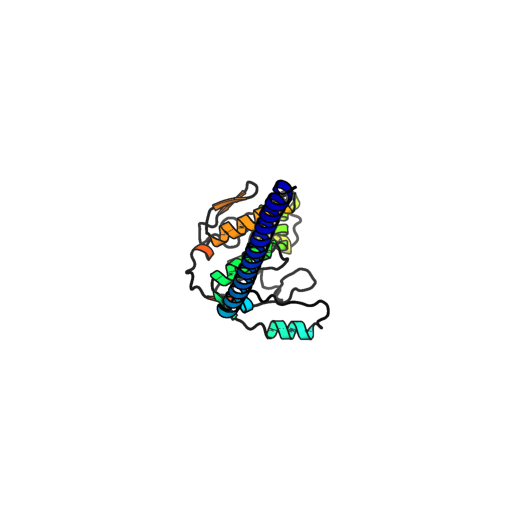971 20.071 1.00 77.88 125 ALA A N 1
ATOM 993 C CA . ALA A 1 125 ? -15.547 12.973 18.667 1.00 77.88 125 ALA A CA 1
ATOM 994 C C . ALA A 1 125 ? -15.762 11.554 18.115 1.00 77.88 125 ALA A C 1
ATOM 996 O O . ALA A 1 125 ? -16.552 11.383 17.190 1.00 77.88 125 ALA A O 1
ATOM 997 N N . LEU A 1 126 ? -15.147 10.526 18.720 1.00 75.31 126 LEU A N 1
ATOM 998 C CA . LEU A 1 126 ? -15.339 9.122 18.322 1.00 75.31 126 LEU A CA 1
ATOM 999 C C . LEU A 1 126 ? -16.792 8.648 18.490 1.00 75.31 126 LEU A C 1
ATOM 1001 O O . LEU A 1 126 ? -17.257 7.789 17.746 1.00 75.31 126 LEU A O 1
ATOM 1005 N N . ASN A 1 127 ? -17.533 9.245 19.425 1.00 76.12 127 ASN A N 1
ATOM 1006 C CA . ASN A 1 127 ? -18.948 8.935 19.648 1.00 76.12 127 ASN A CA 1
ATOM 1007 C C . ASN A 1 127 ? -19.875 9.494 18.552 1.00 76.12 127 ASN A C 1
ATOM 1009 O O . ASN A 1 127 ? -21.057 9.162 18.533 1.00 76.12 127 ASN A O 1
ATOM 1013 N N . LYS A 1 128 ? -19.354 10.340 17.651 1.00 82.69 128 LYS A N 1
ATOM 1014 C CA . LYS A 1 128 ? -20.092 10.955 16.535 1.00 82.69 128 LYS A CA 1
ATOM 1015 C C . LYS A 1 128 ? -19.731 10.360 15.172 1.00 82.69 128 LYS A C 1
ATOM 1017 O O . LYS A 1 128 ? -20.153 10.904 14.156 1.00 82.69 128 LYS A O 1
ATOM 1022 N N . LEU A 1 129 ? -18.945 9.283 15.148 1.00 82.88 129 LEU A N 1
ATOM 1023 C CA . LEU A 1 129 ? -18.596 8.598 13.909 1.00 82.88 129 LEU A CA 1
ATOM 1024 C C . LEU A 1 129 ? -19.850 8.030 13.244 1.00 82.88 129 LEU A C 1
ATOM 1026 O O . LEU A 1 129 ? -20.709 7.437 13.903 1.00 82.88 129 LEU A O 1
ATOM 1030 N N . THR A 1 130 ? -19.918 8.186 11.930 1.00 84.19 130 THR A N 1
ATOM 1031 C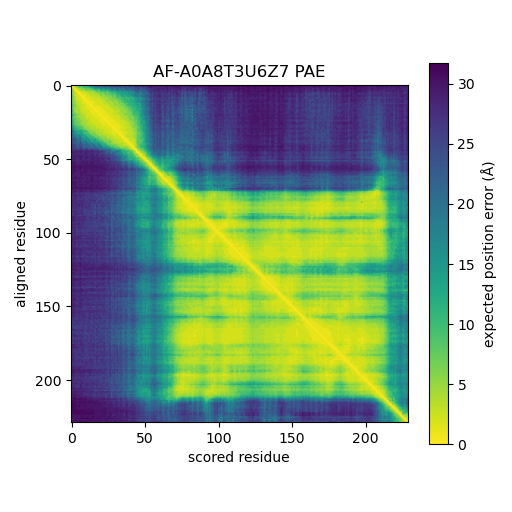 CA . THR A 1 130 ? -20.873 7.482 11.076 1.00 84.19 130 THR A CA 1
ATOM 1032 C C . THR A 1 130 ? -20.647 5.968 11.155 1.00 84.19 130 THR A C 1
ATOM 1034 O O . THR A 1 130 ? -19.566 5.504 11.526 1.00 84.19 130 THR A O 1
ATOM 1037 N N . GLU A 1 131 ? -21.654 5.173 10.789 1.00 81.81 131 GLU A N 1
ATOM 1038 C CA . GLU A 1 131 ? -21.525 3.705 10.758 1.00 81.81 131 GLU A CA 1
ATOM 1039 C C . GLU A 1 131 ? -20.374 3.242 9.851 1.00 81.81 131 GLU A C 1
ATOM 1041 O O . GLU A 1 131 ? -19.630 2.328 10.206 1.00 81.81 131 GLU A O 1
ATOM 1046 N N . TYR A 1 132 ? -20.153 3.942 8.736 1.00 80.50 132 TYR A N 1
ATOM 1047 C CA . TYR A 1 132 ? -19.023 3.699 7.844 1.00 80.50 132 TYR A CA 1
ATOM 1048 C C . TYR A 1 132 ? -17.670 3.957 8.528 1.00 80.50 132 TYR A C 1
ATOM 1050 O O . TYR A 1 132 ? -16.804 3.086 8.539 1.00 80.50 132 TYR A O 1
ATOM 1058 N N . GLU A 1 133 ? -17.483 5.112 9.172 1.00 80.75 133 GLU A N 1
ATOM 1059 C CA . GLU A 1 133 ? -16.215 5.414 9.852 1.00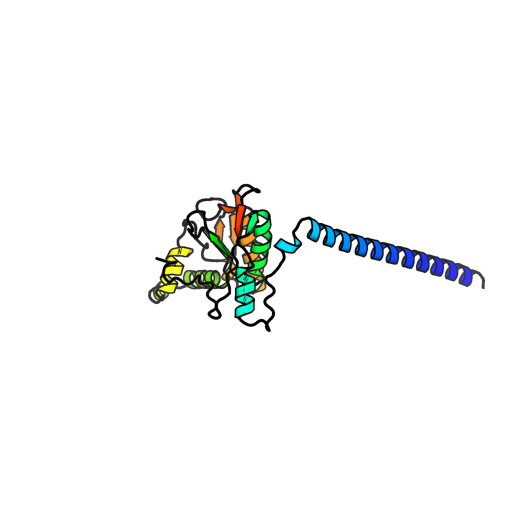 80.75 133 GLU A CA 1
ATOM 1060 C C . GLU A 1 133 ? -15.940 4.458 11.024 1.00 80.75 133 GLU A C 1
ATOM 1062 O O . GLU A 1 133 ? -14.782 4.146 11.318 1.00 80.75 133 GLU A O 1
ATOM 1067 N N . LYS A 1 134 ? -16.990 3.960 11.693 1.00 82.81 134 LYS A N 1
ATOM 1068 C CA . LYS A 1 134 ? -16.854 2.896 12.698 1.00 82.81 134 LYS A CA 1
ATOM 1069 C C . LYS A 1 134 ? -16.338 1.605 12.065 1.00 82.81 134 LYS A C 1
ATOM 1071 O O . LYS A 1 134 ? -15.425 1.000 12.624 1.00 82.81 134 LYS A O 1
ATOM 1076 N N . ALA A 1 135 ? -16.872 1.206 10.910 1.00 81.94 135 ALA A N 1
ATOM 1077 C CA . ALA A 1 135 ? -16.401 0.031 10.177 1.00 81.94 135 ALA A CA 1
ATOM 1078 C C . ALA A 1 135 ? -14.931 0.180 9.751 1.00 81.94 135 ALA A C 1
ATOM 1080 O O . ALA A 1 135 ? -14.125 -0.718 10.005 1.00 81.94 135 ALA A O 1
ATOM 1081 N N . VAL A 1 136 ? -14.548 1.345 9.214 1.00 85.06 136 VAL A N 1
ATOM 1082 C CA . VAL A 1 136 ? -13.153 1.664 8.858 1.00 85.06 136 VAL A CA 1
ATOM 1083 C C . VAL A 1 136 ? -12.237 1.556 10.078 1.00 85.06 136 VAL A C 1
ATOM 1085 O O . VAL A 1 136 ? -11.206 0.884 10.026 1.00 85.06 136 VAL A O 1
ATOM 1088 N N . LYS A 1 137 ? -12.623 2.155 11.210 1.00 84.81 137 LYS A N 1
ATOM 1089 C CA . LYS A 1 137 ? -11.850 2.094 12.458 1.00 84.81 137 LYS A CA 1
ATOM 1090 C C . LYS A 1 137 ? -11.700 0.665 12.981 1.00 84.81 137 LYS A C 1
ATOM 1092 O O . LYS A 1 137 ? -10.614 0.293 13.419 1.00 84.81 137 LYS A O 1
ATOM 1097 N N . ASN A 1 138 ? -12.773 -0.120 12.958 1.00 85.44 138 ASN A N 1
ATOM 1098 C CA . ASN A 1 138 ? -12.769 -1.485 13.483 1.00 85.44 138 ASN A CA 1
ATOM 1099 C C . ASN A 1 138 ? -11.950 -2.441 12.607 1.00 85.44 138 ASN A C 1
ATOM 1101 O O . ASN A 1 138 ? -11.306 -3.335 13.146 1.00 85.44 138 ASN A O 1
ATOM 1105 N N . THR A 1 139 ? -11.943 -2.218 11.291 1.00 85.44 139 THR A N 1
ATOM 1106 C CA . THR A 1 139 ? -11.245 -3.072 10.318 1.00 85.44 139 THR A CA 1
ATOM 1107 C C . THR A 1 139 ? -9.766 -2.703 10.189 1.00 85.44 139 THR A C 1
ATOM 1109 O O . THR A 1 139 ? -8.901 -3.568 10.258 1.00 85.44 139 THR A O 1
ATOM 1112 N N . PHE A 1 140 ? -9.452 -1.412 10.043 1.00 88.31 140 PHE A N 1
ATOM 1113 C CA . PHE A 1 140 ? -8.098 -0.942 9.712 1.00 88.31 140 PHE A CA 1
ATOM 1114 C C . PHE A 1 140 ? -7.371 -0.258 10.879 1.00 88.31 140 PHE A C 1
ATOM 1116 O O . PHE A 1 140 ? -6.172 0.010 10.793 1.00 88.31 140 PHE A O 1
ATOM 1123 N N . GLY A 1 141 ? -8.073 0.051 11.972 1.00 83.94 141 GLY A N 1
ATOM 1124 C CA . GLY A 1 141 ? -7.526 0.741 13.147 1.00 83.94 141 GLY A CA 1
ATOM 1125 C C . GLY A 1 141 ? -7.192 -0.174 14.328 1.00 83.94 141 GLY A C 1
ATOM 1126 O O . GLY A 1 141 ? -6.700 0.305 15.350 1.00 83.94 141 GLY A O 1
ATOM 1127 N N . LYS A 1 142 ? -7.452 -1.481 14.222 1.00 85.19 142 LYS A N 1
ATOM 1128 C CA . LYS A 1 142 ? -7.232 -2.436 15.310 1.00 85.19 142 LYS A CA 1
ATOM 1129 C C . LYS A 1 142 ? -5.790 -2.941 15.316 1.00 85.19 142 LYS A C 1
ATOM 1131 O O . LYS A 1 142 ? -5.386 -3.715 14.457 1.00 85.19 142 LYS A O 1
ATOM 1136 N N . SER A 1 143 ? -5.014 -2.500 16.303 1.00 83.62 143 SER A N 1
ATOM 1137 C CA . SER A 1 143 ? -3.615 -2.913 16.448 1.00 83.62 143 SER A CA 1
ATOM 1138 C C . SER A 1 143 ? -3.483 -4.432 16.588 1.00 83.62 143 SER A C 1
ATOM 1140 O O . SER A 1 143 ? -4.200 -5.057 17.371 1.00 83.62 143 SER A O 1
ATOM 1142 N N . GLY A 1 144 ? -2.543 -5.007 15.837 1.00 78.19 144 GLY A N 1
ATOM 1143 C CA . GLY A 1 144 ? -2.263 -6.442 15.826 1.00 78.19 144 GLY A CA 1
ATOM 1144 C C . GLY A 1 144 ? -3.136 -7.265 14.880 1.00 78.19 144 GLY A C 1
ATOM 1145 O O . GLY A 1 144 ? -2.882 -8.461 14.770 1.00 78.19 144 GLY A O 1
ATOM 1146 N N . ASP A 1 145 ? -4.112 -6.650 14.204 1.00 85.12 145 ASP A N 1
ATOM 1147 C CA . ASP A 1 145 ? -4.842 -7.292 13.109 1.00 85.12 145 ASP A CA 1
ATOM 1148 C C . ASP A 1 145 ? -4.029 -7.281 11.809 1.00 85.12 145 ASP A C 1
ATOM 1150 O O . ASP A 1 145 ? -3.125 -6.459 11.624 1.00 85.12 145 ASP A O 1
ATOM 1154 N N . ASP A 1 146 ? -4.356 -8.183 10.890 1.00 81.94 146 ASP A N 1
ATOM 1155 C CA . ASP A 1 146 ? -3.629 -8.335 9.627 1.00 81.94 146 ASP A CA 1
ATOM 1156 C C . ASP A 1 146 ? -3.862 -7.176 8.645 1.00 81.94 146 ASP A C 1
ATOM 1158 O O . ASP A 1 146 ? -2.979 -6.865 7.846 1.00 81.94 146 ASP A O 1
ATOM 1162 N N . LEU A 1 147 ? -5.015 -6.511 8.748 1.00 87.31 147 LEU A N 1
ATOM 1163 C CA . LEU A 1 147 ? -5.399 -5.320 7.985 1.00 87.31 147 LEU A CA 1
ATOM 1164 C C . LEU A 1 147 ? -5.066 -3.998 8.684 1.00 87.31 147 LEU A C 1
ATOM 1166 O O . LEU A 1 147 ? -5.422 -2.928 8.186 1.00 87.31 147 LEU A O 1
ATOM 1170 N N . TYR A 1 148 ? -4.385 -4.037 9.829 1.00 88.44 148 TYR A N 1
ATOM 1171 C CA . TYR A 1 148 ? -4.044 -2.827 10.561 1.00 88.44 148 TYR A CA 1
ATOM 1172 C C . TYR A 1 148 ? -3.185 -1.879 9.713 1.00 88.44 148 TYR A C 1
ATOM 1174 O O . TYR A 1 148 ? -2.091 -2.219 9.272 1.00 88.44 148 TYR A O 1
ATOM 1182 N N . LEU A 1 149 ? -3.657 -0.646 9.522 1.00 89.38 149 LEU A N 1
ATOM 1183 C CA . LEU A 1 149 ? -2.952 0.379 8.748 1.00 89.38 149 LEU A CA 1
ATOM 1184 C C . LEU A 1 149 ? -2.058 1.270 9.615 1.00 89.38 149 LEU A C 1
ATOM 1186 O O . LEU A 1 149 ? -1.668 2.346 9.176 1.00 89.38 149 LEU A O 1
ATOM 1190 N N . PHE A 1 150 ? -1.708 0.852 10.833 1.00 90.06 150 PHE A N 1
ATOM 1191 C CA . PHE A 1 150 ? -0.780 1.583 11.707 1.00 90.06 150 PHE A CA 1
ATOM 1192 C C . PHE A 1 150 ? -1.213 3.013 12.031 1.00 90.06 150 PHE A C 1
ATOM 1194 O O . PHE A 1 150 ? -0.359 3.834 12.328 1.00 90.06 150 PHE A O 1
ATOM 1201 N N . THR A 1 151 ? -2.515 3.327 11.970 1.00 88.75 151 THR A N 1
ATOM 1202 C CA . THR A 1 151 ? -3.077 4.700 12.012 1.00 88.75 151 THR A CA 1
ATOM 1203 C C . THR A 1 151 ? -2.732 5.585 10.802 1.00 88.75 151 THR A C 1
ATOM 1205 O O . THR A 1 151 ? -2.966 6.789 10.815 1.00 88.75 151 THR A O 1
ATOM 1208 N N . ALA A 1 152 ? -2.207 4.986 9.731 1.00 90.50 152 ALA A N 1
ATOM 1209 C CA . ALA A 1 152 ? -1.800 5.620 8.478 1.00 90.50 152 ALA A CA 1
ATOM 1210 C C . ALA A 1 152 ? -0.927 6.887 8.668 1.00 90.50 152 ALA A C 1
ATOM 1212 O O . ALA A 1 152 ? -1.255 7.960 8.147 1.00 90.50 152 ALA A O 1
ATOM 1213 N N . PRO A 1 153 ? 0.212 6.792 9.388 1.00 89.50 153 PRO A N 1
ATOM 1214 C CA . PRO A 1 153 ? 1.068 7.932 9.732 1.00 89.50 153 PRO A CA 1
ATOM 1215 C C . PRO A 1 153 ? 1.590 8.702 8.520 1.00 89.50 153 PRO A C 1
ATOM 1217 O O . PRO A 1 153 ? 1.796 9.913 8.596 1.00 89.50 153 PRO A O 1
ATOM 1220 N N . TRP A 1 154 ? 1.764 8.016 7.388 1.00 91.62 154 TRP A N 1
ATOM 1221 C CA . TRP A 1 154 ? 2.199 8.610 6.125 1.00 91.62 154 TRP A CA 1
ATOM 1222 C C . TRP A 1 154 ? 1.204 9.632 5.561 1.00 91.62 154 TRP A C 1
ATOM 1224 O O . TRP A 1 154 ? 1.595 10.506 4.792 1.00 91.62 154 TRP A O 1
ATOM 1234 N N . ARG A 1 155 ? -0.076 9.577 5.953 1.00 90.56 155 ARG A N 1
ATOM 1235 C CA . ARG A 1 155 ? -1.094 10.558 5.538 1.00 90.56 155 ARG A CA 1
ATOM 1236 C C . ARG A 1 155 ? -1.247 11.728 6.507 1.00 90.56 155 ARG A C 1
ATOM 1238 O O . ARG A 1 155 ? -1.809 12.749 6.106 1.00 90.56 155 ARG A O 1
ATOM 1245 N N . ALA A 1 156 ? -0.707 11.605 7.720 1.00 87.06 156 ALA A N 1
ATOM 1246 C CA . ALA A 1 156 ? -0.783 12.625 8.764 1.00 87.06 156 ALA A CA 1
ATOM 1247 C C . ALA A 1 156 ? 0.198 13.798 8.560 1.00 87.06 156 ALA A C 1
ATOM 1249 O O . ALA A 1 156 ? 0.084 14.806 9.252 1.00 87.06 156 ALA A O 1
ATOM 1250 N N . ALA A 1 157 ? 1.150 13.691 7.625 1.00 86.38 157 ALA A N 1
ATOM 1251 C CA . ALA A 1 157 ? 2.091 14.771 7.326 1.00 86.38 157 ALA A CA 1
ATOM 1252 C C . ALA A 1 157 ? 1.384 16.027 6.783 1.00 86.38 157 ALA A C 1
ATOM 1254 O O . ALA A 1 157 ? 0.326 15.941 6.158 1.00 86.38 157 ALA A O 1
ATOM 1255 N N . GLY A 1 158 ? 1.962 17.208 7.005 1.00 82.00 158 GLY A N 1
ATOM 1256 C CA . GLY A 1 158 ? 1.359 18.472 6.568 1.00 82.00 158 GLY 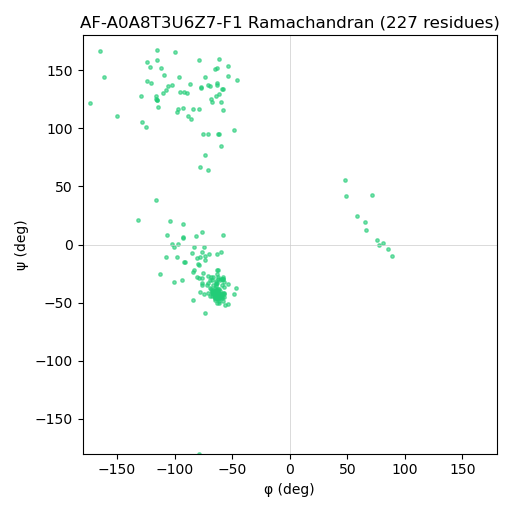A CA 1
ATOM 1257 C C . GLY A 1 158 ? 1.553 18.734 5.075 1.00 82.00 158 GLY A C 1
ATOM 1258 O O . GLY A 1 158 ? 0.631 19.181 4.389 1.00 82.00 158 GLY A O 1
ATOM 1259 N N . LEU A 1 159 ? 2.743 18.425 4.554 1.00 86.44 159 LEU A N 1
ATOM 1260 C CA . LEU A 1 159 ? 3.133 18.737 3.181 1.00 86.44 159 LEU A CA 1
ATOM 1261 C C . LEU A 1 159 ? 2.903 17.552 2.241 1.00 86.44 159 LEU A C 1
ATOM 1263 O O . LEU A 1 159 ? 3.123 16.397 2.596 1.00 86.44 159 LEU A O 1
ATOM 1267 N N . LYS A 1 160 ? 2.509 17.835 0.992 1.00 84.62 160 LYS A N 1
ATOM 1268 C CA . LYS A 1 160 ? 2.308 16.795 -0.034 1.00 84.62 160 LYS A CA 1
ATOM 1269 C C . LYS A 1 160 ? 3.577 15.974 -0.285 1.00 84.62 160 LYS A C 1
ATOM 1271 O O . LYS A 1 160 ? 3.489 14.761 -0.405 1.00 84.62 160 LYS A O 1
ATOM 1276 N N . VAL A 1 161 ? 4.737 16.629 -0.338 1.00 86.06 161 VAL A N 1
ATOM 1277 C CA . VAL A 1 161 ? 6.027 15.966 -0.590 1.00 86.06 161 VAL A CA 1
ATOM 1278 C C . VAL A 1 161 ? 6.335 14.942 0.504 1.00 86.06 161 VAL A C 1
ATOM 1280 O O . VAL A 1 161 ? 6.642 13.798 0.194 1.00 86.06 161 VAL A O 1
ATOM 1283 N N . GLU A 1 162 ? 6.139 15.316 1.769 1.00 87.75 162 GLU A N 1
ATOM 1284 C CA . GLU A 1 162 ? 6.327 14.418 2.915 1.00 87.75 162 GLU A CA 1
ATOM 1285 C C . GLU A 1 162 ? 5.342 13.244 2.883 1.00 87.75 162 GLU A C 1
ATOM 1287 O O . GLU A 1 162 ? 5.729 12.106 3.135 1.00 87.75 162 GLU A O 1
ATOM 1292 N N . LYS A 1 163 ? 4.073 13.489 2.518 1.00 88.38 163 LYS A N 1
ATOM 1293 C CA . LYS A 1 163 ? 3.094 12.405 2.337 1.00 88.38 163 LYS A CA 1
ATOM 1294 C C . LYS A 1 163 ? 3.555 11.416 1.275 1.00 88.38 163 LYS A C 1
ATOM 1296 O O . LYS A 1 163 ? 3.473 10.212 1.503 1.00 88.38 163 LYS A O 1
ATOM 1301 N N . ASP A 1 164 ? 4.026 11.904 0.132 1.00 87.88 164 ASP A N 1
ATOM 1302 C CA . ASP A 1 164 ? 4.466 11.059 -0.980 1.00 87.88 164 ASP A CA 1
ATOM 1303 C C . ASP A 1 164 ? 5.723 10.251 -0.583 1.00 87.88 164 ASP A C 1
ATOM 1305 O O . ASP A 1 164 ? 5.798 9.051 -0.855 1.00 87.88 164 ASP A O 1
ATOM 1309 N N . GLU A 1 165 ? 6.670 10.862 0.137 1.00 89.94 165 GLU A N 1
ATOM 1310 C CA . GLU A 1 165 ? 7.869 10.196 0.670 1.00 89.94 165 GLU A CA 1
ATOM 1311 C C . GLU A 1 165 ? 7.543 9.135 1.725 1.00 89.94 165 GLU A C 1
ATOM 1313 O O . GLU A 1 165 ? 8.008 7.999 1.623 1.00 89.94 165 GLU A O 1
ATOM 1318 N N . PHE A 1 166 ? 6.699 9.453 2.706 1.00 92.25 166 PHE A N 1
ATOM 1319 C CA . PHE A 1 166 ? 6.281 8.493 3.727 1.00 92.25 166 PHE A CA 1
ATOM 1320 C C . PHE A 1 166 ? 5.437 7.361 3.148 1.00 92.25 166 PHE A C 1
ATOM 1322 O O . PHE A 1 166 ? 5.554 6.210 3.574 1.00 92.25 166 PHE A O 1
ATOM 1329 N N . THR A 1 167 ? 4.609 7.656 2.146 1.00 91.19 167 THR A N 1
ATOM 1330 C CA . THR A 1 167 ? 3.837 6.623 1.452 1.00 91.19 167 THR A CA 1
ATOM 1331 C C . THR A 1 167 ? 4.785 5.696 0.695 1.00 91.19 167 THR A C 1
ATOM 1333 O O . THR A 1 167 ? 4.675 4.479 0.828 1.00 91.19 167 THR A O 1
ATOM 1336 N N . LYS A 1 168 ? 5.790 6.242 -0.007 1.00 91.00 168 LYS A N 1
ATOM 1337 C CA . LYS A 1 168 ? 6.861 5.454 -0.636 1.00 91.00 168 LYS A CA 1
ATOM 1338 C C . LYS A 1 168 ? 7.606 4.589 0.387 1.00 91.00 168 LYS A C 1
ATOM 1340 O O . LYS A 1 168 ? 7.802 3.402 0.136 1.00 91.00 168 LYS A O 1
ATOM 1345 N N . GLN A 1 169 ? 7.963 5.144 1.545 1.00 92.00 169 GLN A N 1
ATOM 1346 C CA . GLN A 1 169 ? 8.628 4.406 2.621 1.00 92.00 169 GLN A CA 1
ATOM 1347 C C . GLN A 1 169 ? 7.778 3.219 3.089 1.00 92.00 169 GLN A C 1
ATOM 1349 O O . GLN A 1 169 ? 8.286 2.107 3.190 1.00 92.00 169 GLN A O 1
ATOM 1354 N N . ARG A 1 170 ? 6.467 3.406 3.290 1.00 92.75 170 ARG A N 1
ATOM 1355 C CA . ARG A 1 170 ? 5.545 2.310 3.629 1.00 92.75 170 ARG A CA 1
ATOM 1356 C C . ARG A 1 170 ? 5.563 1.200 2.571 1.00 92.75 170 ARG A C 1
ATOM 1358 O O . ARG A 1 170 ? 5.567 0.027 2.934 1.00 92.75 170 ARG A O 1
ATOM 1365 N N . VAL A 1 171 ? 5.593 1.546 1.282 1.00 91.62 171 VAL A N 1
ATOM 1366 C CA . VAL A 1 171 ? 5.694 0.556 0.191 1.00 91.62 171 VAL A CA 1
ATOM 1367 C C . VAL A 1 171 ? 6.978 -0.250 0.287 1.00 91.62 171 VAL A C 1
ATOM 1369 O O . VAL A 1 171 ? 6.941 -1.477 0.241 1.00 91.62 171 VAL A O 1
ATOM 1372 N N . GLU A 1 172 ? 8.108 0.431 0.456 1.00 91.25 172 GLU A N 1
ATOM 1373 C CA . GLU A 1 172 ? 9.411 -0.218 0.592 1.00 91.25 172 GLU A CA 1
ATOM 1374 C C . GLU A 1 172 ? 9.443 -1.139 1.818 1.00 91.25 172 GLU A C 1
ATOM 1376 O O . GLU A 1 172 ? 9.957 -2.255 1.733 1.00 91.25 172 GLU A O 1
ATOM 1381 N N . MET A 1 173 ? 8.838 -0.718 2.930 1.00 92.19 173 MET A N 1
ATOM 1382 C CA . MET A 1 173 ? 8.709 -1.532 4.139 1.00 92.19 173 MET A CA 1
ATOM 1383 C C . MET A 1 173 ? 7.850 -2.778 3.917 1.00 92.19 173 MET A C 1
ATOM 1385 O O . MET A 1 173 ? 8.249 -3.863 4.332 1.00 92.19 173 MET A O 1
ATOM 1389 N N . TYR A 1 174 ? 6.713 -2.648 3.230 1.00 92.56 174 TYR A N 1
ATOM 1390 C CA . TYR A 1 174 ? 5.827 -3.770 2.910 1.00 92.56 174 TYR A CA 1
ATOM 1391 C C . TYR A 1 174 ? 6.490 -4.795 1.980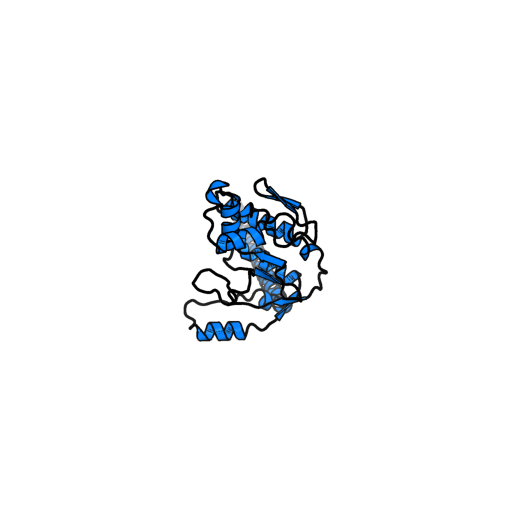 1.00 92.56 174 TYR A C 1
ATOM 1393 O O . TYR A 1 174 ? 6.416 -6.001 2.220 1.00 92.56 174 TYR A O 1
ATOM 1401 N N . ILE A 1 175 ? 7.176 -4.320 0.934 1.00 90.81 175 ILE A N 1
ATOM 1402 C CA . ILE A 1 175 ? 7.855 -5.180 -0.047 1.00 90.81 175 ILE A CA 1
ATOM 1403 C C . ILE A 1 175 ? 8.997 -5.957 0.611 1.00 90.81 175 ILE A C 1
ATOM 1405 O O . ILE A 1 175 ? 9.127 -7.164 0.402 1.00 90.81 175 ILE A O 1
ATOM 1409 N N . ASN A 1 176 ? 9.816 -5.271 1.408 1.00 89.31 176 ASN A N 1
ATOM 1410 C CA . ASN A 1 176 ? 11.038 -5.841 1.974 1.00 89.31 176 ASN A CA 1
ATOM 1411 C C . ASN A 1 176 ? 10.827 -6.497 3.351 1.00 89.31 176 ASN A C 1
ATOM 1413 O O . ASN A 1 176 ? 11.681 -7.259 3.797 1.00 89.31 176 ASN A O 1
ATOM 1417 N N . GLY A 1 177 ? 9.704 -6.234 4.025 1.00 91.44 177 GLY A N 1
ATOM 1418 C CA . GLY A 1 177 ? 9.346 -6.860 5.300 1.00 91.44 177 GLY A CA 1
ATOM 1419 C C . GLY A 1 177 ? 10.188 -6.394 6.481 1.00 91.44 177 GLY A C 1
ATOM 1420 O O . GLY A 1 177 ? 10.633 -7.218 7.282 1.00 91.44 177 GLY A O 1
ATOM 1421 N N . PHE A 1 178 ? 10.447 -5.089 6.576 1.00 91.06 178 PHE A N 1
ATOM 1422 C CA . PHE A 1 178 ? 11.167 -4.498 7.706 1.00 91.06 178 PHE A CA 1
ATOM 1423 C C . PHE A 1 178 ? 10.287 -3.539 8.508 1.00 91.06 178 PHE A C 1
ATOM 1425 O O . PHE A 1 178 ? 9.199 -3.145 8.083 1.00 91.06 178 PHE A O 1
ATOM 1432 N N . LYS A 1 179 ? 10.778 -3.170 9.692 1.00 92.69 179 LYS A N 1
ATOM 1433 C CA . LYS A 1 179 ? 10.132 -2.219 10.595 1.00 92.69 179 LYS A CA 1
ATOM 1434 C C . LYS A 1 179 ? 10.892 -0.904 10.662 1.00 92.69 179 LYS A C 1
ATOM 1436 O O . LYS A 1 179 ? 12.119 -0.884 10.563 1.00 92.69 179 LYS A O 1
ATOM 1441 N N . SER A 1 180 ? 10.166 0.191 10.817 1.00 92.31 180 SER A N 1
ATOM 1442 C CA . SER A 1 180 ? 10.714 1.544 10.892 1.00 92.31 180 SER A CA 1
ATOM 1443 C C . SER A 1 180 ? 9.665 2.506 11.441 1.00 92.31 180 SER A C 1
ATOM 1445 O O . SER A 1 180 ? 8.481 2.179 11.496 1.00 92.31 180 SER A O 1
ATOM 1447 N N . ALA A 1 181 ? 10.092 3.702 11.828 1.00 92.00 181 ALA A N 1
ATOM 1448 C CA . ALA A 1 181 ? 9.173 4.769 12.183 1.00 92.00 181 ALA A CA 1
ATOM 1449 C C . ALA A 1 181 ? 8.820 5.589 10.936 1.00 92.00 181 ALA A C 1
ATOM 1451 O O . ALA A 1 181 ? 9.706 6.046 10.213 1.00 92.00 181 ALA A O 1
ATOM 1452 N N . ILE A 1 182 ? 7.526 5.810 10.719 1.00 90.38 182 ILE A N 1
ATOM 1453 C CA . ILE A 1 182 ? 7.003 6.764 9.742 1.00 90.38 182 ILE A CA 1
ATOM 1454 C C . ILE A 1 182 ? 6.278 7.848 10.525 1.00 90.38 182 ILE A C 1
ATOM 1456 O O . ILE A 1 182 ? 5.383 7.541 11.307 1.00 90.38 182 ILE A O 1
ATOM 1460 N N . ASN A 1 183 ? 6.663 9.111 10.328 1.00 89.44 183 ASN A N 1
ATOM 1461 C CA . ASN A 1 183 ? 6.050 10.255 11.012 1.00 89.44 183 ASN A CA 1
ATOM 1462 C C . ASN A 1 183 ? 5.918 10.053 12.544 1.00 89.44 183 ASN A C 1
ATOM 1464 O O . ASN A 1 183 ? 4.881 10.325 13.143 1.00 89.44 183 ASN A O 1
ATOM 1468 N N . GLY A 1 184 ? 6.956 9.483 13.170 1.00 86.44 184 GLY A N 1
ATOM 1469 C CA . GLY A 1 184 ? 7.000 9.210 14.612 1.00 86.44 184 GLY A CA 1
ATOM 1470 C C . GLY A 1 184 ? 6.207 7.986 15.095 1.00 86.44 184 GLY A C 1
ATOM 1471 O O . GLY A 1 184 ? 6.248 7.691 16.286 1.00 86.44 184 GLY A O 1
ATOM 1472 N N . ILE A 1 185 ? 5.526 7.254 14.208 1.00 89.69 185 ILE A N 1
ATOM 1473 C CA . ILE A 1 185 ? 4.761 6.043 14.540 1.00 89.69 185 ILE A CA 1
ATOM 1474 C C . ILE A 1 185 ? 5.494 4.808 14.017 1.00 89.69 185 ILE A C 1
ATOM 1476 O O . ILE A 1 185 ? 5.929 4.775 12.865 1.00 89.69 185 ILE A O 1
ATOM 1480 N N . GLU A 1 186 ? 5.631 3.784 14.860 1.00 91.38 186 GLU A N 1
ATOM 1481 C CA . GLU A 1 186 ? 6.221 2.504 14.464 1.00 91.38 186 GLU A CA 1
ATOM 1482 C C . GLU A 1 186 ? 5.307 1.767 13.476 1.00 91.38 186 GLU A C 1
ATOM 1484 O O . GLU A 1 186 ? 4.129 1.519 13.741 1.00 91.38 186 GLU A O 1
ATOM 1489 N N . VAL A 1 187 ? 5.879 1.405 12.331 1.00 92.31 187 VAL A N 1
ATOM 1490 C CA . VAL A 1 187 ? 5.266 0.573 11.300 1.00 92.31 187 VAL A CA 1
ATOM 1491 C C . VAL A 1 187 ? 6.097 -0.704 11.202 1.00 92.31 187 VAL A C 1
ATOM 1493 O O . VAL A 1 187 ? 7.314 -0.646 11.010 1.00 92.31 187 VAL A O 1
ATOM 1496 N N . ASP A 1 188 ? 5.458 -1.863 11.349 1.00 91.56 188 ASP A N 1
ATOM 1497 C CA . ASP A 1 188 ? 6.144 -3.154 11.439 1.00 91.56 188 ASP A CA 1
ATOM 1498 C C . ASP A 1 188 ? 5.568 -4.168 10.443 1.00 91.56 188 ASP A C 1
ATOM 1500 O O . ASP A 1 188 ? 4.496 -4.726 10.660 1.00 91.56 188 ASP A O 1
ATOM 1504 N N . TYR A 1 189 ? 6.315 -4.431 9.364 1.00 91.88 189 TYR A N 1
ATOM 1505 C CA . TYR A 1 189 ? 6.013 -5.480 8.382 1.00 91.88 189 TYR A CA 1
ATOM 1506 C C . TYR A 1 189 ? 6.915 -6.719 8.536 1.00 91.88 189 TYR A C 1
ATOM 1508 O O . TYR A 1 189 ? 7.068 -7.499 7.596 1.00 91.88 189 TYR A O 1
ATOM 1516 N N . THR A 1 190 ? 7.547 -6.919 9.697 1.00 90.44 190 THR A N 1
ATOM 1517 C CA . THR A 1 190 ? 8.401 -8.096 9.943 1.00 90.44 190 THR A CA 1
ATOM 1518 C C . THR A 1 190 ? 7.595 -9.358 10.257 1.00 90.44 190 THR A C 1
ATOM 1520 O O . THR A 1 190 ? 8.041 -10.462 9.930 1.00 90.44 190 THR A O 1
ATOM 1523 N N . ASP A 1 191 ? 6.406 -9.200 10.849 1.00 87.50 191 ASP A N 1
ATOM 1524 C CA . ASP A 1 191 ? 5.499 -10.287 11.230 1.00 87.50 191 ASP A CA 1
ATOM 1525 C C . ASP A 1 191 ? 4.483 -10.583 10.106 1.00 87.50 191 ASP A C 1
ATOM 1527 O O . ASP A 1 191 ? 3.647 -9.730 9.783 1.00 87.50 191 ASP A O 1
ATOM 1531 N N . PRO A 1 192 ? 4.493 -11.794 9.516 1.00 85.56 192 PRO A N 1
ATOM 1532 C CA . PRO A 1 192 ? 3.538 -12.187 8.481 1.00 85.56 192 PRO A CA 1
ATOM 1533 C C . PRO A 1 192 ? 2.072 -12.108 8.914 1.00 85.56 192 PRO A C 1
ATOM 1535 O O . PRO A 1 192 ? 1.202 -11.882 8.074 1.00 85.56 192 PRO A O 1
ATOM 1538 N N . ASN A 1 193 ? 1.788 -12.270 10.209 1.00 83.88 193 ASN A N 1
ATOM 1539 C CA . ASN A 1 193 ? 0.424 -12.237 10.735 1.00 83.88 193 ASN A CA 1
ATOM 1540 C C . ASN A 1 193 ? -0.101 -10.810 10.937 1.00 83.88 193 ASN A C 1
ATOM 1542 O O . ASN A 1 193 ? -1.295 -10.634 11.138 1.00 83.88 193 ASN A O 1
ATOM 1546 N N . LYS A 1 194 ? 0.771 -9.798 10.851 1.00 83.00 194 LYS A N 1
ATOM 1547 C CA . LYS A 1 194 ? 0.444 -8.376 11.043 1.00 83.00 194 LYS A CA 1
ATOM 1548 C C . LYS A 1 194 ? 0.664 -7.565 9.764 1.00 83.00 194 LYS A C 1
ATOM 1550 O O . LYS A 1 194 ? 1.213 -6.471 9.789 1.00 83.00 194 LYS A O 1
ATOM 1555 N N . GLY A 1 195 ? 0.326 -8.158 8.619 1.00 82.31 195 GLY A N 1
ATOM 1556 C CA . GLY A 1 195 ? 0.465 -7.522 7.303 1.00 82.31 195 GLY A CA 1
ATOM 1557 C C . GLY A 1 195 ? 1.824 -7.726 6.614 1.00 82.31 195 GLY A C 1
ATOM 1558 O O . GLY A 1 195 ? 1.940 -7.475 5.417 1.00 82.31 195 GLY A O 1
ATOM 1559 N N . GLY A 1 196 ? 2.846 -8.264 7.295 1.00 86.81 196 GLY A N 1
ATOM 1560 C CA . GLY A 1 196 ? 4.201 -8.491 6.756 1.00 86.81 196 GLY A CA 1
ATOM 1561 C C . GLY A 1 196 ? 4.370 -9.685 5.803 1.00 86.81 196 GLY A C 1
ATOM 1562 O O . GLY A 1 196 ? 5.492 -10.097 5.494 1.00 86.81 196 GLY A O 1
ATOM 1563 N N . TRP A 1 197 ? 3.272 -10.292 5.353 1.00 90.38 197 TRP A N 1
ATOM 1564 C CA . TRP A 1 197 ? 3.266 -11.571 4.636 1.00 90.38 197 TRP A CA 1
ATOM 1565 C C . TRP A 1 197 ? 3.872 -11.495 3.228 1.00 90.38 197 TRP A C 1
ATOM 1567 O O . TRP A 1 197 ? 4.470 -12.470 2.773 1.00 90.38 197 TRP A O 1
ATOM 1577 N N . PHE A 1 198 ? 3.764 -10.351 2.544 1.00 91.12 198 PHE A N 1
ATOM 1578 C CA . PHE A 1 198 ? 4.192 -10.199 1.147 1.00 91.12 198 PHE A CA 1
ATOM 1579 C C . PHE A 1 198 ? 5.696 -10.416 0.955 1.00 91.12 198 PHE A C 1
ATOM 1581 O O . PHE A 1 198 ? 6.121 -11.090 0.014 1.00 91.12 198 PHE A O 1
ATOM 1588 N N . SER A 1 199 ? 6.503 -9.915 1.892 1.00 89.88 199 SER A N 1
ATOM 1589 C CA . SER A 1 199 ? 7.960 -10.081 1.883 1.00 89.88 199 SER A CA 1
ATOM 1590 C C . SER A 1 199 ? 8.398 -11.549 1.941 1.00 89.88 199 SER A C 1
ATOM 1592 O O . SER A 1 199 ? 9.420 -11.916 1.361 1.00 89.88 199 SER A O 1
ATOM 1594 N N . LYS A 1 200 ? 7.605 -12.408 2.597 1.00 89.62 200 LYS A N 1
ATOM 1595 C CA . LYS A 1 200 ? 7.893 -13.839 2.786 1.00 89.62 200 LYS A CA 1
ATOM 1596 C C . LYS A 1 200 ? 7.446 -14.712 1.620 1.00 89.62 200 LYS A C 1
ATOM 1598 O O . LYS A 1 200 ? 7.742 -15.906 1.612 1.00 89.62 200 LYS A O 1
ATOM 1603 N N . LEU A 1 201 ? 6.734 -14.149 0.647 1.00 89.00 201 LEU A N 1
ATOM 1604 C CA . LEU A 1 201 ? 6.298 -14.908 -0.515 1.00 89.00 201 LEU A CA 1
ATOM 1605 C C . LEU A 1 201 ? 7.492 -15.287 -1.398 1.00 89.00 201 LEU A C 1
ATOM 1607 O O . LEU A 1 201 ? 8.324 -14.419 -1.696 1.00 89.00 201 LEU A O 1
ATOM 1611 N N . PRO A 1 202 ? 7.536 -16.539 -1.888 1.00 86.88 202 PRO A N 1
ATOM 1612 C CA . PRO A 1 202 ? 8.462 -16.943 -2.937 1.00 86.88 202 PRO A CA 1
ATOM 1613 C C . PRO A 1 202 ? 8.361 -16.036 -4.170 1.00 86.88 202 PRO A C 1
ATOM 1615 O O . PRO A 1 202 ? 7.264 -15.625 -4.552 1.00 86.88 202 PRO A O 1
ATOM 1618 N N . GLU A 1 203 ? 9.478 -15.773 -4.846 1.00 79.81 203 GLU A N 1
ATOM 1619 C CA . GLU A 1 203 ? 9.502 -14.931 -6.057 1.00 79.81 203 GLU A CA 1
ATOM 1620 C C . GLU A 1 203 ? 8.630 -15.482 -7.197 1.00 79.81 203 GLU A C 1
ATOM 1622 O O . GLU A 1 203 ? 8.039 -14.727 -7.967 1.00 79.81 203 GLU A O 1
ATOM 1627 N N . ASN A 1 204 ? 8.473 -16.806 -7.269 1.00 81.88 204 ASN A N 1
ATOM 1628 C CA . ASN A 1 204 ? 7.615 -17.479 -8.245 1.00 81.88 204 ASN A CA 1
ATOM 1629 C C . ASN A 1 204 ? 6.123 -17.498 -7.856 1.00 81.88 204 ASN A C 1
ATOM 1631 O O . ASN A 1 204 ? 5.333 -18.170 -8.526 1.00 81.88 204 ASN A O 1
ATOM 1635 N N . THR A 1 205 ? 5.726 -16.793 -6.790 1.00 85.06 205 THR A N 1
ATOM 1636 C CA . THR A 1 205 ? 4.318 -16.677 -6.396 1.00 85.06 205 THR A CA 1
ATOM 1637 C C . THR A 1 205 ? 3.527 -16.001 -7.506 1.00 85.06 205 THR A C 1
ATOM 1639 O O . THR A 1 205 ? 3.904 -14.936 -8.001 1.00 85.06 205 THR A O 1
ATOM 1642 N N . LYS A 1 206 ? 2.421 -16.644 -7.882 1.00 84.88 206 LYS A N 1
ATOM 1643 C CA . LYS A 1 206 ? 1.505 -16.194 -8.924 1.00 84.88 206 LYS A CA 1
ATOM 1644 C C . LYS A 1 206 ? 0.267 -15.562 -8.301 1.00 84.88 206 LYS A C 1
ATOM 1646 O O . LYS A 1 206 ? -0.303 -16.117 -7.364 1.00 84.88 206 LYS A O 1
ATOM 1651 N N . PHE A 1 207 ? -0.160 -14.449 -8.871 1.00 84.25 207 PHE A N 1
ATOM 1652 C CA . PHE A 1 207 ? -1.367 -13.718 -8.523 1.00 84.25 207 PHE A CA 1
ATOM 1653 C C . PHE A 1 207 ? -2.260 -13.628 -9.750 1.00 84.25 207 PHE A C 1
ATOM 1655 O O . PHE A 1 207 ? -1.773 -13.650 -10.879 1.00 84.25 207 PHE A O 1
ATOM 1662 N N . ILE A 1 208 ? -3.561 -13.519 -9.519 1.00 82.75 208 ILE A N 1
ATOM 1663 C CA . ILE A 1 208 ? -4.517 -13.179 -10.566 1.00 82.75 208 ILE A CA 1
ATOM 1664 C C . ILE A 1 208 ? -4.756 -11.682 -10.441 1.00 82.75 208 ILE A C 1
ATOM 1666 O O . ILE A 1 208 ? -5.207 -11.217 -9.396 1.00 82.75 208 ILE A O 1
ATOM 1670 N N . GLU A 1 209 ? -4.389 -10.934 -11.473 1.00 78.56 209 GLU A N 1
ATOM 1671 C CA . GLU A 1 209 ? -4.660 -9.506 -11.544 1.00 78.56 209 GLU A CA 1
ATOM 1672 C C . GLU A 1 209 ? -5.994 -9.274 -12.245 1.00 78.56 209 GLU A C 1
ATOM 1674 O O . GLU A 1 209 ? -6.239 -9.804 -13.330 1.00 78.56 209 GLU A O 1
ATOM 1679 N N . THR A 1 210 ? -6.825 -8.444 -11.624 1.00 74.75 210 THR A N 1
ATOM 1680 C CA . THR A 1 210 ? -8.105 -8.006 -12.168 1.00 74.75 210 THR A CA 1
ATOM 1681 C C . THR A 1 210 ? -8.150 -6.487 -12.083 1.00 74.75 210 THR A C 1
ATOM 1683 O O . THR A 1 210 ? -7.917 -5.915 -11.018 1.00 74.75 210 THR A O 1
ATOM 1686 N N . VAL A 1 211 ? -8.452 -5.829 -13.201 1.00 70.81 211 VAL A N 1
ATOM 1687 C CA . VAL A 1 211 ? -8.641 -4.376 -13.251 1.00 70.81 211 VAL A CA 1
ATOM 1688 C C . VAL A 1 211 ? -10.132 -4.085 -13.128 1.00 70.81 211 VAL A C 1
ATOM 1690 O O . VAL A 1 211 ? -10.943 -4.688 -13.825 1.00 70.81 211 VAL A O 1
ATOM 1693 N N . VAL A 1 212 ? -10.500 -3.167 -12.237 1.00 66.69 212 VAL A N 1
ATOM 1694 C CA . VAL A 1 212 ? -11.895 -2.767 -12.012 1.00 66.69 212 VAL A CA 1
ATOM 1695 C C . VAL A 1 212 ? -12.031 -1.274 -12.296 1.00 66.69 212 VAL A C 1
ATOM 1697 O O . VAL A 1 212 ? -11.147 -0.489 -11.948 1.00 66.69 212 VAL A O 1
ATOM 1700 N N . LYS A 1 213 ? -13.127 -0.879 -12.954 1.00 57.59 213 LYS A N 1
ATOM 1701 C CA . LYS A 1 213 ? -13.417 0.522 -13.278 1.00 57.59 213 LYS A CA 1
ATOM 1702 C C . LYS A 1 213 ? -13.598 1.341 -12.000 1.00 57.59 213 LYS A C 1
ATOM 1704 O O . LYS A 1 213 ? -14.260 0.905 -11.060 1.00 57.59 213 LYS A O 1
ATOM 1709 N N . TYR A 1 214 ? -13.056 2.553 -12.008 1.00 50.66 214 TYR A N 1
ATOM 1710 C CA . TYR A 1 214 ? -13.295 3.544 -10.967 1.00 50.66 214 TYR A CA 1
ATOM 1711 C C . TYR A 1 214 ? -14.762 4.004 -11.031 1.00 50.66 214 TYR A C 1
ATOM 1713 O O . TYR A 1 214 ? -15.208 4.470 -12.082 1.00 50.66 214 TYR A O 1
ATOM 1721 N N . GLN A 1 215 ? -15.530 3.872 -9.945 1.00 49.62 215 GLN A N 1
ATOM 1722 C CA . GLN A 1 215 ? -16.851 4.502 -9.864 1.00 49.62 215 GLN A CA 1
ATOM 1723 C C . GLN A 1 215 ? -16.660 6.001 -9.581 1.00 49.62 215 GLN A C 1
ATOM 1725 O O . GLN A 1 215 ? -15.844 6.386 -8.744 1.00 49.62 215 GLN A O 1
ATOM 1730 N N . ALA A 1 216 ? -17.404 6.866 -10.280 1.00 38.50 216 ALA A N 1
ATOM 1731 C CA . ALA A 1 216 ? -17.278 8.330 -10.201 1.00 38.50 216 ALA A CA 1
ATOM 1732 C C . ALA A 1 216 ? -17.520 8.928 -8.793 1.00 38.50 216 ALA A C 1
ATOM 1734 O O . ALA A 1 216 ? -17.293 10.116 -8.582 1.00 38.50 216 ALA A O 1
ATOM 1735 N N . SER A 1 217 ? -17.948 8.115 -7.823 1.00 45.62 217 SER A N 1
ATOM 1736 C CA . SER A 1 217 ? -18.065 8.463 -6.405 1.00 45.62 217 SER A CA 1
ATOM 1737 C C . SER A 1 217 ? -16.728 8.504 -5.648 1.00 45.62 217 SER A C 1
ATOM 1739 O O . SER A 1 217 ? -16.723 8.911 -4.491 1.00 45.62 217 SER A O 1
ATOM 1741 N N . GLY A 1 218 ? -15.602 8.102 -6.257 1.00 38.91 218 GLY A N 1
ATOM 1742 C CA . GLY A 1 218 ? -14.303 8.023 -5.566 1.00 38.91 218 GLY A CA 1
ATOM 1743 C C . GLY A 1 218 ? -14.124 6.760 -4.721 1.00 38.91 218 GLY A C 1
ATOM 1744 O O . GLY A 1 218 ? -13.086 6.564 -4.098 1.00 38.91 218 GLY A O 1
ATOM 1745 N N . ASP A 1 219 ? -15.128 5.892 -4.727 1.00 39.03 219 ASP A N 1
ATOM 1746 C CA . ASP A 1 219 ? -15.155 4.629 -4.017 1.00 39.03 219 ASP A CA 1
ATOM 1747 C C . ASP A 1 219 ? -14.766 3.507 -4.986 1.00 39.03 219 ASP A C 1
ATOM 1749 O O . ASP A 1 219 ? -15.512 3.184 -5.914 1.00 39.03 219 ASP A O 1
ATOM 1753 N N . VAL A 1 220 ? -13.622 2.852 -4.766 1.00 42.34 220 VAL A N 1
ATOM 1754 C CA . VAL A 1 220 ? -13.320 1.567 -5.423 1.00 42.34 220 VAL A CA 1
ATOM 1755 C C . VAL A 1 220 ? -14.104 0.472 -4.696 1.00 42.34 220 VAL A C 1
ATOM 1757 O O . VAL A 1 220 ? -13.567 -0.385 -3.988 1.00 42.34 220 VAL A O 1
ATOM 1760 N N . ARG A 1 221 ? -15.428 0.552 -4.834 1.00 46.62 221 ARG A N 1
ATOM 1761 C CA . ARG A 1 221 ? -16.375 -0.470 -4.409 1.00 46.62 221 ARG A CA 1
ATOM 1762 C C . ARG A 1 221 ? -16.532 -1.440 -5.566 1.00 46.62 221 ARG A C 1
ATOM 1764 O O . ARG A 1 221 ? -17.128 -1.124 -6.593 1.00 46.62 221 ARG A O 1
ATOM 1771 N N . LEU A 1 222 ? -16.028 -2.656 -5.382 1.00 40.16 222 LEU A N 1
ATOM 1772 C CA . LEU A 1 222 ? -16.749 -3.786 -5.949 1.00 40.16 222 LEU A CA 1
ATOM 1773 C C . LEU A 1 222 ? -18.144 -3.696 -5.324 1.00 40.16 222 LEU A C 1
ATOM 1775 O O . LEU A 1 222 ? -18.266 -3.702 -4.103 1.00 40.16 222 LEU A O 1
ATOM 1779 N N . ASN A 1 223 ? -19.161 -3.461 -6.153 1.00 37.09 223 ASN A N 1
ATOM 1780 C CA . ASN A 1 223 ? -20.559 -3.396 -5.742 1.00 37.09 223 ASN A CA 1
ATOM 1781 C C . ASN A 1 223 ? -20.903 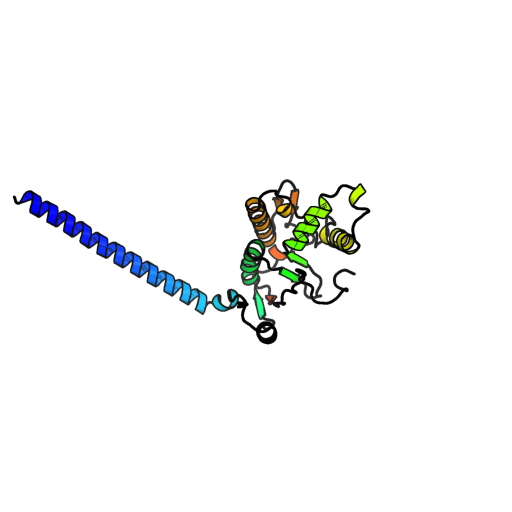-4.602 -4.863 1.00 37.09 223 ASN A C 1
ATOM 1783 O O . ASN A 1 223 ? -21.203 -5.658 -5.403 1.00 37.09 223 ASN A O 1
ATOM 1787 N N . THR A 1 224 ? -20.891 -4.424 -3.546 1.00 38.53 224 THR A N 1
ATOM 1788 C CA . THR A 1 224 ? -21.692 -5.172 -2.578 1.00 38.53 224 THR A CA 1
ATOM 1789 C C . THR A 1 224 ? -21.492 -4.526 -1.214 1.00 38.53 224 THR A C 1
ATOM 1791 O O . THR A 1 224 ? -20.380 -4.488 -0.695 1.00 38.53 224 THR A O 1
ATOM 1794 N N . GLU A 1 225 ? -22.583 -4.080 -0.596 1.00 35.69 225 GLU A N 1
ATOM 1795 C CA . GLU A 1 225 ? -22.685 -3.643 0.808 1.00 35.69 225 GLU A CA 1
ATOM 1796 C C . GLU A 1 225 ? -22.272 -4.733 1.834 1.00 35.69 225 GLU A C 1
ATOM 1798 O O . GLU A 1 225 ? -22.435 -4.562 3.040 1.00 35.69 225 GLU A O 1
ATOM 1803 N N . GLU A 1 226 ? -21.726 -5.857 1.363 1.00 39.84 226 GLU A N 1
ATOM 1804 C CA . GLU A 1 226 ? -21.316 -7.033 2.127 1.00 39.84 226 GLU A CA 1
ATOM 1805 C C . GLU A 1 226 ? -19.810 -7.068 2.448 1.00 39.84 226 GLU A C 1
ATOM 1807 O O . GLU A 1 226 ? -19.408 -7.874 3.278 1.00 39.84 226 GLU A O 1
ATOM 1812 N N . GLU A 1 227 ? -18.963 -6.204 1.863 1.00 44.12 227 GLU A N 1
ATOM 1813 C CA . GLU A 1 227 ? -17.487 -6.309 2.004 1.00 44.12 227 GLU A CA 1
ATOM 1814 C C . GLU A 1 227 ? -16.958 -5.965 3.422 1.00 44.12 227 GLU A C 1
ATOM 1816 O O . GLU A 1 227 ? -15.786 -6.193 3.712 1.00 44.12 227 GLU A O 1
ATOM 1821 N N . TYR A 1 228 ? -17.806 -5.453 4.327 1.00 40.91 228 TYR A N 1
ATOM 1822 C CA . TYR A 1 228 ? -17.413 -5.030 5.686 1.00 40.91 228 TYR A CA 1
ATOM 1823 C C . TYR A 1 228 ? -18.318 -5.562 6.815 1.00 40.91 228 TYR A C 1
ATOM 1825 O O . TYR A 1 228 ? -18.363 -4.961 7.893 1.00 40.91 228 TYR A O 1
ATOM 1833 N N . ARG A 1 229 ? -19.066 -6.649 6.578 1.00 33.44 229 ARG A N 1
ATOM 1834 C CA . ARG A 1 229 ? -19.841 -7.348 7.621 1.00 33.44 229 ARG A CA 1
ATOM 1835 C C . ARG A 1 229 ? -19.125 -8.579 8.157 1.00 33.44 229 ARG A C 1
ATOM 1837 O O . ARG A 1 229 ? -18.502 -9.295 7.348 1.00 33.44 229 ARG A O 1
#

Foldseek 3Di:
DVVVVVVVVVVVVVVVVVVVVVVVVVVVVVVVVVVVVVVCVVVVVCVLPPDPPPDPPDDPVVSVVVLVVVPQDKDFLVSVLVVLLCVLVDQDKDWDADPVRATQEIDHLVLLLLLLVLLPDDPVCVVVDDPVSVLSCVQQVDPQARNDCQSSLLNVDDDSVSSSVLSNVVSVCLQQQAWDDRNNGIDGLVDCRNNVVNNVDDRRDIDGDHDDDQDPVSDPDPPDPPSRD